Protein AF-A0A917JI07-F1 (afdb_monomer)

pLDDT: mean 71.55, std 19.16, range [25.09, 92.19]

Organism: NCBI:txid1274384

Nearest PDB structures (foldseek):
  2eb0-assembly1_A  TM=4.921E-01  e=8.582E-01  Methanocaldococcus jannaschii DSM 2661
  4gew-assembly1_A-2  TM=2.610E-01  e=5.946E+00  Caenorhabditis elegans
  4fva-assembly4_D  TM=2.517E-01  e=7.130E+00  Caenorhabditis elegans
  4fva-assembly1_A  TM=2.515E-01  e=8.046E+00  Caenorhabditis elegans
  4f1i-assembly1_A-2  TM=2.603E-01  e=9.081E+00  Caenorhabditis elegans

Radius of gyration: 19.12 Å; Cα contacts (8 Å, |Δi|>4): 329; chains: 1; bounding box: 44×45×49 Å

Sequence (204 aa):
MFYEMKEKTNIRNRENKYYLSTVVRLDETIDRYTEGVYEKIFIEQAL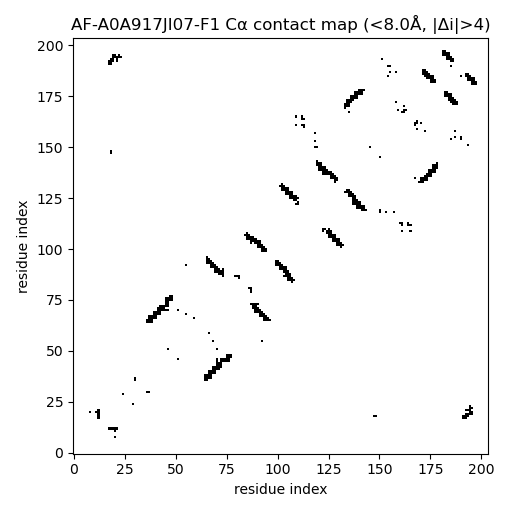SKEEFLETIKMEMKRNTKPKQITLTNVTNYPDAIVRNDGRFSEVTFSFLGKNHRLMLTHRYDLRPAVSLTDAPFIIISEGTLGLISNVLEYDVRLVTSAPPEDWVHYLPIFTQQIKEANDFKSAETVVHILSDTEEFIYSSNYPDALTTIVENHFVK

Solvent-accessible surface area (backbone atoms only — not comparable to full-atom values): 11867 Å² total; per-residue (Å²): 112,77,66,58,53,55,50,52,45,52,50,48,21,64,74,47,74,50,65,52,72,51,86,66,84,45,94,75,62,49,80,75,73,42,82,81,62,50,52,78,43,80,37,73,64,67,36,38,61,68,57,46,50,51,51,51,55,54,57,59,72,65,71,80,69,30,37,32,41,31,36,54,28,46,87,50,38,92,72,83,78,72,50,101,74,44,44,79,44,35,41,37,40,37,37,53,89,91,47,74,47,77,44,43,35,31,39,32,77,56,65,88,51,64,90,69,95,82,59,60,64,42,74,76,45,61,28,37,34,29,71,78,79,37,35,35,32,39,38,29,37,50,76,60,91,68,59,66,87,80,52,54,81,45,48,65,59,52,54,48,47,51,22,58,60,67,74,38,75,86,43,42,40,40,38,38,37,41,47,100,87,51,36,36,39,38,36,64,89,42,72,78,46,47,29,75,57,75,82,78,81,74,74,130

Foldseek 3Di:
DVVVVVVVQVVVCVVVVVADDDPPPPVPVCVPVPPPQADEAEDADADEPVRVVVVVVVVVVVPDGKHKYKYQNPVRYPDPPDPPFWDFGIWIWTDDPPDIDIWTKIWGQLQVQDDDPDAQWHFDDTWIAGPVQLEIEGEIEGNDPDDCVVHLLCVLVRVCSSCVSSVSNPGWYWYWYDYPPWIWIDINVCSSHIYTDDPPPPPD

Secondary structure (DSSP, 8-state):
-HHHHHHHHHHHHHHTTTSS------TTTHHHH-TTTSEEEEE-S---HHHHHHHHHHHHHT-SS-EEEEE--GGG-S-----TT-EEEEEEEEEETTEEEEEEEEEE--GGG---SS-SEEE-S-EEEETTTTEEEEEEEE---S-GGGTGGGHHHHHHHHHHHTT-TT-EEEEEEE-SS-EEEEETTSTT-EEEE-------

Structure (mmCIF, N/CA/C/O backbone):
data_AF-A0A917JI07-F1
#
_entry.id   AF-A0A917JI07-F1
#
loop_
_atom_site.group_PDB
_atom_site.id
_atom_site.type_symbol
_atom_site.label_atom_id
_atom_site.label_alt_id
_atom_site.label_comp_id
_atom_site.label_asym_id
_atom_site.label_entity_id
_atom_site.label_seq_id
_atom_site.pdbx_PDB_ins_code
_atom_site.Cartn_x
_atom_site.Cartn_y
_atom_site.Cartn_z
_atom_site.occupancy
_atom_site.B_iso_or_equiv
_atom_site.auth_seq_id
_atom_site.auth_comp_id
_atom_site.auth_asym_id
_atom_site.auth_atom_id
_atom_site.pdbx_PDB_model_num
ATOM 1 N N . MET A 1 1 ? -14.651 -30.632 -4.578 1.00 32.16 1 MET A N 1
ATOM 2 C CA . MET A 1 1 ? -14.985 -29.357 -5.245 1.00 32.16 1 MET A CA 1
ATOM 3 C C . MET A 1 1 ? -13.951 -28.246 -5.021 1.00 32.16 1 MET A C 1
ATOM 5 O O . MET A 1 1 ? -13.421 -27.768 -6.009 1.00 32.16 1 MET A O 1
ATOM 9 N N . PHE A 1 2 ? -13.573 -27.868 -3.787 1.00 25.70 2 PHE A N 1
ATOM 10 C CA . PHE A 1 2 ? -12.495 -26.870 -3.562 1.00 25.70 2 PHE A CA 1
ATOM 11 C C . PHE A 1 2 ? -11.096 -27.335 -4.025 1.00 25.70 2 PHE A C 1
ATOM 13 O O . PHE A 1 2 ? -10.312 -26.536 -4.529 1.00 25.70 2 PHE A O 1
ATOM 20 N N . TYR A 1 3 ? -10.795 -28.632 -3.901 1.00 25.09 3 TYR A N 1
ATOM 21 C CA . TYR A 1 3 ? -9.514 -29.202 -4.345 1.00 25.09 3 TYR A CA 1
ATOM 22 C C . TYR A 1 3 ? -9.358 -29.225 -5.877 1.00 25.09 3 TYR A C 1
ATOM 24 O O . TYR A 1 3 ? -8.281 -28.931 -6.384 1.00 25.09 3 TYR A O 1
ATOM 32 N N . GLU A 1 4 ? -10.444 -29.463 -6.620 1.00 27.27 4 GLU A N 1
ATOM 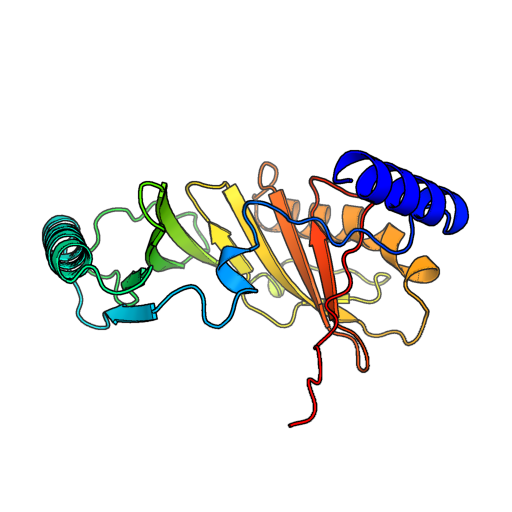33 C CA . GLU A 1 4 ? -10.421 -29.495 -8.093 1.00 27.27 4 GLU A CA 1
ATOM 34 C C . GLU A 1 4 ? -10.210 -28.110 -8.716 1.00 27.27 4 GLU A C 1
ATOM 36 O O . GLU A 1 4 ? -9.615 -28.004 -9.786 1.00 27.27 4 GLU A O 1
ATOM 41 N N . MET A 1 5 ? -10.661 -27.036 -8.055 1.00 32.06 5 MET A N 1
ATOM 42 C CA . MET A 1 5 ? -10.372 -25.670 -8.506 1.00 32.06 5 MET A CA 1
ATOM 43 C C . MET A 1 5 ? -8.891 -25.328 -8.335 1.00 32.06 5 MET A C 1
ATOM 45 O O . MET A 1 5 ? -8.293 -24.776 -9.250 1.00 32.06 5 MET A O 1
ATOM 49 N N . LYS A 1 6 ? -8.269 -25.716 -7.214 1.00 35.94 6 LYS A N 1
ATOM 50 C CA . LYS A 1 6 ? -6.838 -25.474 -6.969 1.00 35.94 6 LYS A CA 1
ATOM 51 C C . LYS A 1 6 ? -5.950 -26.225 -7.966 1.00 35.94 6 LYS A C 1
ATOM 53 O O . LYS A 1 6 ? -4.975 -25.671 -8.465 1.00 35.94 6 LYS A O 1
ATOM 58 N N . GLU A 1 7 ? -6.304 -27.466 -8.283 1.00 35.16 7 GLU A N 1
ATOM 59 C CA . GLU A 1 7 ? -5.552 -28.292 -9.228 1.00 35.16 7 GLU A CA 1
ATOM 60 C C . GLU A 1 7 ? -5.685 -27.778 -10.670 1.00 35.16 7 GLU A C 1
ATOM 62 O O . GLU A 1 7 ? -4.677 -27.634 -11.358 1.00 35.16 7 GLU A O 1
ATOM 67 N N . LYS A 1 8 ? -6.889 -27.371 -11.100 1.00 39.34 8 LYS A N 1
ATOM 68 C CA . LYS A 1 8 ? -7.099 -26.764 -12.428 1.00 39.34 8 LYS A CA 1
ATOM 69 C C . LYS A 1 8 ? -6.406 -25.410 -12.592 1.00 39.34 8 LYS A C 1
ATOM 71 O O . LYS A 1 8 ? -5.883 -25.138 -13.670 1.00 39.34 8 LYS A O 1
ATOM 76 N N . THR A 1 9 ? -6.357 -24.584 -11.545 1.00 42.84 9 THR A N 1
ATOM 77 C CA . THR A 1 9 ? -5.609 -23.315 -11.563 1.00 42.84 9 THR A CA 1
ATOM 78 C C . THR A 1 9 ? -4.102 -23.565 -11.623 1.00 42.84 9 THR A C 1
ATOM 80 O O . THR A 1 9 ? -3.412 -22.935 -12.414 1.00 42.84 9 THR A O 1
ATOM 83 N N . ASN A 1 10 ? -3.582 -24.547 -10.881 1.00 42.06 10 ASN A N 1
ATOM 84 C CA . ASN A 1 10 ? -2.164 -24.911 -10.946 1.00 42.06 10 ASN A CA 1
ATOM 85 C C . ASN A 1 10 ? -1.759 -25.514 -12.301 1.00 42.06 10 ASN A C 1
ATOM 87 O O . ASN A 1 10 ? -0.654 -25.253 -12.773 1.00 42.06 10 ASN A O 1
ATOM 91 N N . ILE A 1 11 ? -2.639 -26.295 -12.935 1.00 45.06 11 ILE A N 1
ATOM 92 C CA . ILE A 1 11 ? -2.42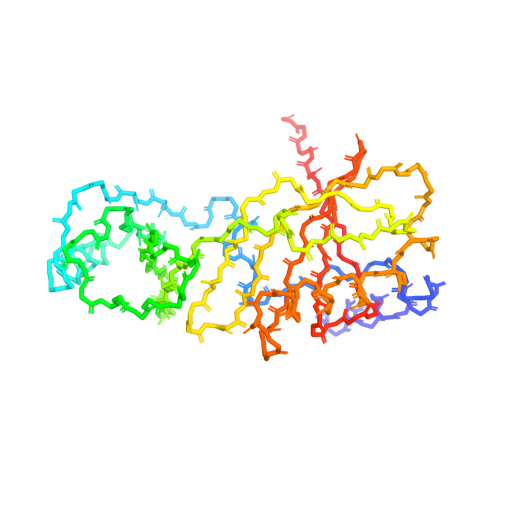4 -26.833 -14.285 1.00 45.06 11 ILE A CA 1
ATOM 93 C C . ILE A 1 11 ? -2.398 -25.691 -15.308 1.00 45.06 11 ILE A C 1
ATOM 95 O O . ILE A 1 11 ? -1.432 -25.592 -16.057 1.00 45.06 11 ILE A O 1
ATOM 99 N N . ARG A 1 12 ? -3.362 -24.759 -15.258 1.00 43.69 12 ARG A N 1
ATOM 100 C CA . ARG A 1 12 ? -3.355 -23.555 -16.110 1.00 43.69 12 ARG A CA 1
ATOM 101 C C . ARG A 1 12 ? -2.134 -22.657 -15.879 1.00 43.69 12 ARG A C 1
ATOM 103 O O . ARG A 1 12 ? -1.564 -22.159 -16.840 1.00 43.69 12 ARG A O 1
ATOM 110 N N . ASN A 1 13 ? -1.673 -22.510 -14.637 1.00 46.56 13 ASN A N 1
ATOM 111 C CA . ASN A 1 13 ? -0.451 -21.762 -14.314 1.00 46.56 13 ASN A CA 1
ATOM 112 C C . ASN A 1 13 ? 0.807 -22.419 -14.884 1.00 46.56 13 ASN A C 1
ATOM 114 O O . ASN A 1 13 ? 1.708 -21.732 -15.363 1.00 46.56 13 ASN A O 1
ATOM 118 N N . ARG A 1 14 ? 0.854 -23.754 -14.871 1.00 45.03 14 ARG A N 1
ATOM 119 C CA . ARG A 1 14 ? 1.946 -24.526 -15.468 1.00 45.03 14 ARG A CA 1
ATOM 120 C C . ARG A 1 14 ? 1.910 -24.464 -17.002 1.00 45.03 14 ARG A C 1
ATOM 122 O O . ARG A 1 14 ? 2.967 -24.440 -17.623 1.00 45.03 14 ARG A O 1
ATOM 129 N N . GLU A 1 15 ? 0.722 -24.386 -17.600 1.00 48.31 15 GLU A N 1
ATOM 130 C CA . GLU A 1 15 ? 0.517 -24.199 -19.046 1.00 48.31 15 GLU A CA 1
ATOM 131 C C . GLU A 1 15 ? 0.868 -22.769 -19.513 1.00 48.31 15 GLU A C 1
ATOM 133 O O . GLU A 1 15 ? 1.437 -22.610 -20.591 1.00 48.31 15 GLU A O 1
ATOM 138 N N . ASN A 1 16 ? 0.647 -21.748 -18.674 1.00 46.25 16 ASN A N 1
ATOM 139 C CA . ASN A 1 16 ? 0.970 -20.333 -18.939 1.00 46.25 16 ASN A CA 1
ATOM 140 C C . ASN A 1 16 ? 2.376 -19.897 -18.463 1.00 46.25 16 ASN A C 1
ATOM 142 O O . ASN A 1 16 ? 2.630 -18.705 -18.286 1.00 46.25 16 ASN A O 1
ATOM 146 N N . LYS A 1 17 ? 3.300 -20.841 -18.221 1.00 49.47 17 LYS A N 1
ATOM 147 C CA . LYS A 1 17 ? 4.682 -20.572 -17.761 1.00 49.47 17 LYS A CA 1
ATOM 148 C C . LYS A 1 17 ? 4.783 -19.667 -16.512 1.00 49.47 17 LYS A C 1
ATOM 150 O O . LYS A 1 17 ? 5.772 -18.964 -16.365 1.00 49.47 17 LYS A O 1
ATOM 155 N N . TYR A 1 18 ? 3.799 -19.704 -15.611 1.00 43.34 18 TYR A N 1
ATOM 156 C CA . TYR A 1 18 ? 3.706 -18.875 -14.394 1.00 43.34 18 TYR A CA 1
ATOM 157 C C . TYR A 1 18 ? 3.478 -17.365 -14.595 1.00 43.34 18 TYR A C 1
ATOM 159 O O . TYR A 1 18 ? 3.345 -16.659 -13.601 1.00 43.34 18 TYR A O 1
ATOM 167 N N . TYR A 1 19 ? 3.345 -16.863 -15.829 1.00 41.44 19 TYR A N 1
ATOM 168 C CA . TYR A 1 19 ? 3.242 -15.415 -16.069 1.00 41.44 19 TYR A CA 1
ATOM 169 C C . TYR A 1 19 ? 1.866 -14.820 -15.756 1.00 41.44 19 TYR A C 1
ATOM 171 O O . TYR A 1 19 ? 1.766 -13.638 -15.446 1.00 41.44 19 TYR A O 1
ATOM 179 N N . LEU A 1 20 ? 0.799 -15.617 -15.798 1.00 43.41 20 LEU A N 1
ATOM 180 C CA . LEU A 1 20 ? -0.568 -15.120 -15.671 1.00 43.41 20 LEU A CA 1
ATOM 181 C C . LEU A 1 20 ? -1.456 -16.147 -14.964 1.00 43.41 20 LEU A C 1
ATOM 183 O O . LEU A 1 20 ? -1.518 -17.313 -15.353 1.00 43.41 20 LEU A O 1
ATOM 187 N N . SER A 1 21 ? -2.224 -15.652 -13.993 1.00 37.03 21 SER A N 1
ATOM 188 C CA . SER A 1 21 ? -3.294 -16.331 -13.244 1.00 37.03 21 SER A CA 1
ATOM 189 C C . SER A 1 21 ? -2.953 -16.839 -11.842 1.00 37.03 21 SER A C 1
ATOM 191 O O . SER A 1 21 ? -3.263 -17.956 -11.426 1.00 37.03 21 SER A O 1
ATOM 193 N N . THR A 1 22 ? -2.481 -15.920 -11.010 1.00 35.56 22 THR A N 1
ATOM 194 C CA . THR A 1 22 ? -2.843 -16.003 -9.599 1.00 35.56 22 THR A CA 1
ATOM 195 C C . THR A 1 22 ? -3.802 -14.868 -9.282 1.00 35.56 22 THR A C 1
ATOM 197 O O . THR A 1 22 ? -3.394 -13.777 -8.915 1.00 35.56 22 THR A O 1
ATOM 200 N N . VAL A 1 23 ? -5.110 -15.147 -9.355 1.00 38.66 23 VAL A N 1
ATOM 201 C CA . VAL A 1 23 ? -6.020 -14.544 -8.373 1.00 38.66 23 VAL A CA 1
ATOM 202 C C . VAL A 1 23 ? -5.636 -15.199 -7.054 1.00 38.66 23 VAL A C 1
ATOM 204 O O . VAL A 1 23 ? -6.228 -16.192 -6.623 1.00 38.66 23 VAL A O 1
ATOM 207 N N . VAL A 1 24 ? -4.549 -14.718 -6.454 1.00 33.16 24 VAL A N 1
ATOM 208 C CA . VAL A 1 24 ? -4.293 -15.016 -5.061 1.00 33.16 24 VAL A CA 1
ATOM 209 C C . VAL A 1 24 ? -5.434 -14.317 -4.336 1.00 33.16 24 VAL A C 1
ATOM 211 O O . VAL A 1 24 ? -5.545 -13.092 -4.362 1.00 33.16 24 VAL A O 1
ATOM 214 N N . ARG A 1 25 ? -6.305 -15.084 -3.678 1.00 35.38 25 ARG A N 1
ATOM 215 C CA . ARG A 1 25 ? -6.965 -14.552 -2.486 1.00 35.38 25 ARG A CA 1
ATOM 216 C C . ARG A 1 25 ? -5.848 -14.332 -1.472 1.00 35.38 25 ARG A C 1
ATOM 218 O O . ARG A 1 25 ? -5.536 -15.219 -0.688 1.00 35.38 25 ARG A O 1
ATOM 225 N N . LEU A 1 26 ? -5.154 -13.208 -1.613 1.00 32.28 26 LEU A N 1
ATOM 226 C CA . LEU A 1 26 ? -4.202 -12.711 -0.640 1.00 32.28 26 LEU A CA 1
ATOM 227 C C . LEU A 1 26 ? -5.058 -12.322 0.558 1.00 32.28 26 LEU A C 1
ATOM 229 O O . LEU A 1 26 ? -5.726 -11.291 0.535 1.00 32.28 26 LEU A O 1
ATOM 233 N N . ASP A 1 27 ? -5.051 -13.167 1.584 1.00 35.38 27 ASP A N 1
ATOM 234 C CA . ASP A 1 27 ? -5.775 -12.976 2.847 1.00 35.38 27 ASP A CA 1
ATOM 235 C C . ASP A 1 27 ? -5.380 -11.679 3.601 1.00 35.38 27 ASP A C 1
ATOM 237 O O . ASP A 1 27 ? -5.892 -11.421 4.685 1.00 35.38 27 ASP A O 1
ATOM 241 N N . GLU A 1 28 ? -4.537 -10.811 3.022 1.00 36.62 28 GLU A N 1
ATOM 242 C CA . GLU A 1 28 ? -4.122 -9.529 3.607 1.00 36.62 28 GLU A CA 1
ATOM 243 C C . GLU A 1 28 ? -4.273 -8.298 2.685 1.00 36.62 28 GLU A C 1
ATOM 245 O O . GLU A 1 28 ? -4.375 -7.183 3.208 1.00 36.62 28 GLU A O 1
ATOM 250 N N . THR A 1 29 ? -4.367 -8.458 1.351 1.00 39.59 29 THR A N 1
ATOM 251 C CA . THR A 1 29 ? -4.684 -7.355 0.407 1.00 39.59 29 THR A CA 1
ATOM 252 C C . THR A 1 29 ? -6.168 -7.272 0.043 1.00 39.59 29 THR A C 1
ATOM 254 O O . THR 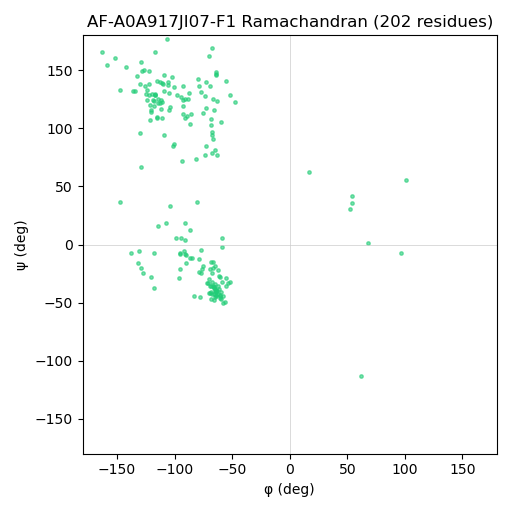A 1 29 ? -6.598 -6.269 -0.530 1.00 39.59 29 THR A O 1
ATOM 257 N N . ILE A 1 30 ? -6.993 -8.253 0.439 1.00 42.28 30 ILE A N 1
ATOM 258 C CA . ILE A 1 30 ? -8.459 -8.205 0.268 1.00 42.28 30 ILE A CA 1
ATOM 259 C C . ILE A 1 30 ? -9.076 -6.945 0.902 1.00 42.28 30 ILE A C 1
ATOM 261 O O . ILE A 1 30 ? -10.068 -6.439 0.375 1.00 42.28 30 ILE A O 1
ATOM 265 N N . ASP A 1 31 ? -8.468 -6.383 1.954 1.00 45.28 31 ASP A N 1
ATOM 266 C CA . ASP A 1 31 ? -9.010 -5.220 2.670 1.00 45.28 31 ASP A CA 1
ATOM 267 C C . ASP A 1 31 ? -9.172 -3.964 1.794 1.00 45.28 31 ASP A C 1
ATOM 269 O O . ASP A 1 31 ? -10.067 -3.161 2.057 1.00 45.28 31 ASP A O 1
ATOM 273 N N . ARG A 1 32 ? -8.361 -3.788 0.738 1.00 41.62 32 ARG A N 1
ATOM 274 C CA . ARG A 1 32 ? -8.481 -2.626 -0.167 1.00 41.62 32 ARG A CA 1
ATOM 275 C C . ARG A 1 32 ? -9.291 -2.899 -1.432 1.00 41.62 32 ARG A C 1
ATOM 277 O O . ARG A 1 32 ? -9.932 -1.978 -1.926 1.00 41.62 32 ARG A O 1
ATOM 284 N N . TYR A 1 33 ? -9.302 -4.141 -1.917 1.00 42.69 33 TYR A N 1
ATOM 285 C CA . TYR A 1 33 ? -9.934 -4.509 -3.195 1.00 42.69 33 TYR A CA 1
ATOM 286 C C . TYR A 1 33 ? -11.359 -5.032 -3.080 1.00 42.69 33 TYR A C 1
ATOM 288 O O . TYR A 1 33 ? -12.031 -5.231 -4.088 1.00 42.69 33 TYR A O 1
ATOM 296 N N . THR A 1 34 ? -11.853 -5.246 -1.863 1.00 49.16 34 THR A N 1
ATOM 297 C CA . THR A 1 34 ? -13.280 -5.480 -1.659 1.00 49.16 34 THR A CA 1
ATOM 298 C C . THR A 1 34 ? -13.992 -4.174 -1.339 1.00 49.16 34 THR A C 1
ATOM 300 O O . THR A 1 34 ? -14.440 -3.933 -0.215 1.00 49.16 34 THR A O 1
ATOM 303 N N . GLU A 1 35 ? -14.129 -3.316 -2.355 1.00 46.25 35 GLU A N 1
ATOM 304 C CA . GLU A 1 35 ? -15.158 -2.278 -2.313 1.00 46.25 35 GLU A CA 1
ATOM 305 C C . GLU A 1 35 ? -16.493 -2.914 -1.892 1.00 46.25 35 GLU A C 1
ATOM 307 O O . GLU A 1 35 ? -16.959 -3.891 -2.477 1.00 46.25 35 GLU A O 1
ATOM 312 N N . GLY A 1 36 ? -17.073 -2.400 -0.805 1.00 54.00 36 GLY A N 1
ATOM 313 C CA . GLY A 1 36 ? -18.343 -2.877 -0.258 1.00 54.00 36 GLY A CA 1
ATOM 314 C C . GLY A 1 36 ? -18.266 -3.880 0.901 1.00 54.00 36 GLY A C 1
ATOM 315 O O . GLY A 1 36 ? -19.313 -4.149 1.492 1.00 54.00 36 GLY A O 1
ATOM 316 N N . VAL A 1 37 ? -17.088 -4.399 1.286 1.00 66.75 37 VAL A N 1
ATOM 317 C CA . VAL A 1 37 ? -16.963 -5.239 2.503 1.00 66.75 37 VAL A CA 1
ATOM 318 C C . VAL A 1 37 ? -16.950 -4.390 3.769 1.00 66.75 37 VAL A C 1
ATOM 320 O O . VAL A 1 37 ? -17.666 -4.705 4.720 1.00 66.75 37 VAL A O 1
ATOM 323 N N . TYR A 1 38 ? -16.178 -3.303 3.766 1.00 71.31 38 TYR A N 1
ATOM 324 C CA . TYR A 1 38 ? -16.091 -2.385 4.895 1.00 71.31 38 TYR A CA 1
ATOM 325 C C . TYR A 1 38 ? -16.936 -1.136 4.675 1.00 71.31 38 TYR A C 1
ATOM 327 O O . TYR A 1 38 ? -16.875 -0.484 3.632 1.00 71.31 38 TYR A O 1
ATOM 335 N N . GLU A 1 39 ? -17.667 -0.750 5.711 1.00 84.56 39 GLU A N 1
ATOM 336 C CA . GLU A 1 39 ? -18.087 0.631 5.894 1.00 84.56 39 GLU A CA 1
ATOM 337 C C . GLU A 1 39 ? -16.860 1.460 6.306 1.00 84.56 39 GLU A C 1
ATOM 339 O O . GLU A 1 39 ? -16.243 1.200 7.343 1.00 84.56 39 GLU A O 1
ATOM 344 N N . LYS A 1 40 ? -16.480 2.432 5.470 1.00 86.94 40 LYS A N 1
ATOM 345 C CA . LYS A 1 40 ? -15.323 3.304 5.707 1.00 86.94 40 LYS A CA 1
ATOM 346 C C . LYS A 1 40 ? -15.747 4.525 6.522 1.00 86.94 40 LYS A C 1
ATOM 348 O O . LYS A 1 40 ? -16.648 5.255 6.116 1.00 86.94 40 LYS A O 1
ATOM 353 N N . ILE A 1 41 ? -15.078 4.754 7.646 1.00 89.50 41 ILE A N 1
ATOM 354 C CA . ILE A 1 41 ? -15.293 5.894 8.540 1.00 89.50 41 ILE A CA 1
ATOM 355 C C . ILE A 1 41 ? -13.982 6.665 8.646 1.00 89.50 41 ILE A C 1
ATOM 357 O O . ILE A 1 41 ? -12.981 6.124 9.111 1.00 89.50 41 ILE A O 1
ATOM 361 N N . PHE A 1 42 ? -13.997 7.935 8.251 1.00 92.06 42 PHE A N 1
ATOM 362 C CA . PHE A 1 42 ? -12.847 8.827 8.368 1.00 92.06 42 PHE A CA 1
ATOM 363 C C . PHE A 1 42 ? -13.060 9.804 9.523 1.00 92.06 42 PHE A C 1
ATOM 365 O O . PHE A 1 42 ? -14.112 10.433 9.631 1.00 92.06 42 PHE A O 1
ATOM 372 N N . ILE A 1 43 ? -12.061 9.917 10.394 1.00 91.12 43 ILE A N 1
ATOM 373 C CA . ILE A 1 43 ? -12.044 10.826 11.536 1.00 91.12 43 ILE A CA 1
ATOM 374 C C . ILE A 1 43 ? -10.997 11.902 11.263 1.00 91.12 43 ILE A C 1
ATOM 376 O O . ILE A 1 43 ? -9.794 11.645 11.300 1.00 91.12 43 ILE A O 1
ATOM 380 N N . GLU A 1 44 ? -11.475 13.115 10.999 1.00 90.81 44 GLU A N 1
ATOM 381 C CA . GLU A 1 44 ? -10.634 14.282 10.698 1.00 90.81 44 GLU A CA 1
ATOM 382 C C . GLU A 1 44 ? -10.248 15.081 11.955 1.00 90.81 44 GLU A C 1
ATOM 384 O O . GLU A 1 44 ? -9.321 15.895 11.936 1.00 90.81 44 GLU A O 1
ATOM 389 N N . GLN A 1 45 ? -10.951 14.855 13.069 1.00 92.19 45 GLN A N 1
ATOM 390 C CA . GLN A 1 45 ? -10.617 15.462 14.354 1.00 92.19 45 GLN A CA 1
ATOM 391 C C . GLN A 1 45 ? -9.306 14.876 14.891 1.00 92.19 45 GLN A C 1
ATOM 393 O O . GLN A 1 45 ? -9.120 13.663 14.872 1.00 92.19 45 GLN A O 1
ATOM 398 N N . ALA A 1 46 ? -8.422 15.729 15.419 1.00 89.50 46 ALA A N 1
ATOM 399 C CA . ALA A 1 46 ? -7.219 15.279 16.113 1.00 89.50 46 ALA A CA 1
ATOM 400 C C . ALA A 1 46 ? -7.597 14.595 17.433 1.00 89.50 46 ALA A C 1
ATOM 402 O O . ALA A 1 46 ? -7.998 15.271 18.382 1.00 89.50 46 ALA A O 1
ATOM 403 N N . LEU A 1 47 ? -7.460 13.271 17.484 1.00 87.75 47 LEU A N 1
ATOM 404 C CA . LEU A 1 47 ? -7.754 12.458 18.663 1.00 87.75 47 LEU A CA 1
ATOM 405 C C . LEU A 1 47 ? -6.471 11.919 19.298 1.00 87.75 47 LEU A C 1
ATOM 407 O O . LEU A 1 47 ? -5.513 11.577 18.597 1.00 87.75 47 LEU A O 1
ATOM 411 N N . SER A 1 48 ? -6.474 11.801 20.625 1.00 87.25 48 SER A N 1
ATOM 412 C CA . SER A 1 48 ? -5.504 10.979 21.346 1.00 87.25 48 SER A CA 1
ATOM 413 C C . SER A 1 48 ? -5.720 9.491 21.047 1.00 87.25 48 SER A C 1
ATOM 415 O O . SER A 1 48 ? -6.740 9.072 20.487 1.00 87.25 48 SER A O 1
ATOM 417 N N . LYS A 1 49 ? -4.765 8.655 21.464 1.00 81.06 49 LYS A N 1
ATOM 418 C CA . LYS A 1 49 ? -4.890 7.196 21.368 1.00 81.06 49 LYS A CA 1
ATOM 419 C C . LYS A 1 49 ? -6.119 6.676 22.112 1.00 81.06 49 LYS A C 1
ATOM 421 O O . LYS A 1 49 ? -6.855 5.845 21.587 1.00 81.06 49 LYS A O 1
ATOM 426 N N . GLU A 1 50 ? -6.354 7.173 23.320 1.00 85.81 50 GLU A N 1
ATOM 427 C CA . GLU A 1 50 ? -7.479 6.791 24.172 1.00 85.81 50 GLU A CA 1
ATOM 428 C C . GLU A 1 50 ? -8.813 7.200 23.539 1.00 85.81 50 GLU A C 1
ATOM 430 O O . GLU A 1 50 ? -9.731 6.384 23.460 1.00 85.81 50 GLU A O 1
ATOM 435 N N . GLU A 1 51 ? -8.903 8.427 23.023 1.00 89.31 51 GLU A N 1
ATOM 436 C CA . GLU A 1 51 ? -10.105 8.943 22.358 1.00 89.31 51 GLU A CA 1
ATOM 437 C C . GLU A 1 51 ? -10.431 8.165 21.074 1.00 89.31 51 GLU A C 1
ATOM 439 O O . GLU A 1 51 ? -11.592 7.833 20.800 1.00 89.31 51 GLU A O 1
ATOM 444 N N . PHE A 1 52 ? -9.403 7.808 20.300 1.00 86.69 52 PHE A N 1
ATOM 445 C CA . PHE A 1 52 ? -9.565 6.986 19.106 1.00 86.69 52 PHE A CA 1
ATOM 446 C C . PHE A 1 52 ? -10.039 5.566 19.452 1.00 86.69 52 PHE A C 1
ATOM 448 O O . PHE A 1 52 ? -10.973 5.055 18.830 1.00 86.69 52 PHE A O 1
ATOM 455 N N . LEU A 1 53 ? -9.473 4.945 20.494 1.00 85.62 53 LEU A N 1
ATOM 456 C CA . LEU A 1 53 ? -9.905 3.630 20.975 1.00 85.62 53 LEU A CA 1
ATOM 457 C C . LEU A 1 53 ? -11.352 3.635 21.482 1.00 85.62 53 LEU A C 1
ATOM 459 O O . LEU A 1 53 ? -12.092 2.686 21.218 1.00 85.62 53 LEU A O 1
ATOM 463 N N . GLU A 1 54 ? -11.783 4.682 22.185 1.00 86.44 54 GLU A N 1
ATOM 464 C CA . GLU A 1 54 ? -13.185 4.816 22.594 1.00 86.44 54 GLU A CA 1
ATOM 465 C C . GLU A 1 54 ? -14.115 4.959 21.385 1.00 86.44 54 GLU A C 1
ATOM 467 O O . GLU A 1 54 ? -15.164 4.312 21.336 1.00 86.44 54 GLU A O 1
ATOM 472 N N . THR A 1 55 ? -13.700 5.705 20.359 1.00 89.00 55 THR A N 1
ATOM 473 C CA . THR A 1 55 ? -14.454 5.806 19.102 1.00 89.00 55 THR A CA 1
ATOM 474 C C . THR A 1 55 ? -14.602 4.445 18.424 1.00 89.00 55 THR A C 1
ATOM 476 O O . THR A 1 55 ? -15.716 4.048 18.080 1.00 89.00 55 THR A O 1
ATOM 479 N N . ILE A 1 56 ? -13.517 3.671 18.325 1.00 85.88 56 ILE A N 1
ATOM 480 C CA . ILE A 1 56 ? -13.551 2.299 17.800 1.00 85.88 56 ILE A CA 1
ATOM 481 C C . ILE A 1 56 ? -14.537 1.436 18.594 1.00 85.88 56 ILE A C 1
ATOM 483 O O . ILE A 1 56 ? -15.404 0.789 18.007 1.00 85.88 56 ILE A O 1
ATOM 487 N N . LYS A 1 57 ? -14.459 1.444 19.931 1.00 85.56 57 LYS A N 1
ATOM 488 C CA . LYS A 1 57 ? -15.363 0.657 20.789 1.00 85.56 57 LYS A CA 1
ATOM 489 C C . LYS A 1 57 ? -16.826 1.042 20.585 1.00 85.56 57 LYS A C 1
ATOM 491 O O . LYS A 1 57 ? -17.690 0.164 20.576 1.00 85.56 57 LYS A O 1
ATOM 496 N N . MET A 1 58 ? -17.124 2.334 20.446 1.00 87.00 58 MET A N 1
ATOM 497 C CA . MET A 1 58 ? -18.480 2.807 20.159 1.00 87.00 58 MET A CA 1
ATOM 498 C C . MET A 1 58 ? -18.966 2.312 18.796 1.00 87.00 58 MET A C 1
ATOM 500 O O . MET A 1 58 ? -20.084 1.806 18.692 1.00 87.00 58 MET A O 1
ATOM 504 N N . GLU A 1 59 ? -18.124 2.389 17.768 1.00 86.19 59 GLU A N 1
ATOM 505 C CA . GLU A 1 59 ? -18.475 1.957 16.416 1.00 86.19 59 GLU A CA 1
ATOM 506 C C . GLU A 1 59 ? -18.642 0.440 16.290 1.00 86.19 59 GLU A C 1
ATOM 508 O O . GLU A 1 59 ? -19.555 -0.013 15.592 1.00 86.19 59 GLU A O 1
ATOM 513 N N . MET A 1 60 ? -17.841 -0.342 17.019 1.00 78.38 60 MET A N 1
ATOM 514 C CA . MET A 1 60 ? -17.985 -1.798 17.122 1.00 78.38 60 MET A CA 1
ATOM 515 C C . MET A 1 60 ? -19.323 -2.203 17.755 1.00 78.38 60 MET A C 1
ATOM 517 O O . MET A 1 60 ? -19.940 -3.176 17.328 1.00 78.38 60 MET A O 1
ATOM 521 N N . LYS A 1 61 ? -19.831 -1.436 18.732 1.00 81.94 61 LYS A N 1
ATOM 522 C CA . LYS A 1 61 ? -21.145 -1.696 19.352 1.00 81.94 61 LYS A CA 1
ATOM 523 C C . LYS A 1 61 ? -22.321 -1.473 18.394 1.00 81.94 61 LYS A C 1
ATOM 525 O O . LYS A 1 61 ? -23.371 -2.074 18.592 1.00 81.94 61 LYS A O 1
ATOM 530 N N . ARG A 1 62 ? -22.158 -0.644 17.355 1.00 77.56 62 ARG A N 1
ATOM 531 C CA . ARG A 1 62 ? -23.202 -0.330 16.351 1.00 77.56 62 ARG A CA 1
ATOM 532 C C . ARG A 1 62 ? -23.416 -1.451 15.308 1.00 77.56 62 ARG A C 1
ATOM 534 O O . ARG A 1 62 ? -24.306 -1.337 14.473 1.00 77.56 62 ARG A O 1
ATOM 541 N N . ASN A 1 63 ? -22.595 -2.505 15.371 1.00 61.94 63 ASN A N 1
ATOM 542 C CA . ASN A 1 63 ? -22.696 -3.869 14.821 1.00 61.94 63 ASN A CA 1
ATOM 543 C C . ASN A 1 63 ? -23.716 -4.152 13.691 1.00 61.94 63 ASN A C 1
ATOM 545 O O . ASN A 1 63 ? -24.620 -4.975 13.835 1.00 61.94 63 ASN A O 1
ATOM 549 N N . THR A 1 64 ? -23.551 -3.499 12.541 1.00 67.62 64 THR A N 1
ATOM 550 C CA . THR A 1 64 ? -24.396 -3.713 11.349 1.00 67.62 64 THR A CA 1
ATOM 551 C C . THR A 1 64 ? -23.601 -4.166 10.124 1.00 67.62 64 THR A C 1
ATOM 553 O O . THR A 1 64 ? -24.144 -4.908 9.306 1.00 67.62 64 THR A O 1
ATOM 556 N N . LYS A 1 65 ? -22.316 -3.794 10.016 1.00 75.19 65 LYS A N 1
ATOM 557 C CA . LYS A 1 65 ? -21.377 -4.193 8.952 1.00 75.19 65 LYS A CA 1
ATOM 558 C C . LYS A 1 65 ? -19.926 -4.203 9.463 1.00 75.19 65 LYS A C 1
ATOM 560 O O . LYS A 1 65 ? -19.658 -3.566 10.486 1.00 75.19 65 LYS A O 1
ATOM 565 N N . PRO A 1 66 ? -18.997 -4.903 8.782 1.00 80.38 66 PRO A N 1
ATOM 566 C CA . PRO A 1 66 ? -17.561 -4.717 8.987 1.00 80.38 66 PRO A CA 1
ATOM 567 C C . PRO A 1 66 ? -17.194 -3.247 8.786 1.00 80.38 66 PRO A C 1
ATOM 569 O O . PRO A 1 66 ? -17.741 -2.607 7.885 1.00 80.38 66 PRO A O 1
ATOM 572 N N . LYS A 1 67 ? -16.285 -2.705 9.601 1.00 82.75 67 LYS A N 1
ATOM 573 C CA . LYS A 1 67 ? -15.878 -1.299 9.476 1.00 82.75 67 LYS A CA 1
ATOM 574 C C . LYS A 1 67 ? -14.377 -1.138 9.390 1.00 82.75 67 LYS A C 1
ATOM 576 O O . LYS A 1 67 ? -13.623 -1.895 9.997 1.00 82.75 67 LYS A O 1
ATOM 581 N N . GLN A 1 68 ? -13.989 -0.099 8.671 1.00 85.50 68 GLN A N 1
ATOM 582 C CA . GLN A 1 68 ? -12.638 0.420 8.611 1.00 85.50 68 GLN A CA 1
ATOM 583 C C . GLN A 1 68 ? -12.686 1.866 9.095 1.00 85.50 68 GLN A C 1
ATOM 585 O O . GLN A 1 68 ? -13.328 2.711 8.476 1.00 85.50 68 GLN A O 1
ATOM 590 N N . ILE A 1 69 ? -12.053 2.132 10.230 1.00 87.69 69 ILE A N 1
ATOM 591 C CA . ILE A 1 69 ? -12.065 3.425 10.908 1.00 87.69 69 ILE A CA 1
ATOM 592 C C . ILE A 1 69 ? -10.664 4.013 10.805 1.00 87.69 69 ILE A C 1
ATOM 594 O O . ILE A 1 69 ? -9.717 3.443 11.346 1.00 87.69 69 ILE A O 1
ATOM 598 N N . THR A 1 70 ? -10.533 5.149 10.133 1.00 90.31 70 THR A N 1
ATOM 599 C CA . THR A 1 70 ? -9.249 5.793 9.855 1.00 90.31 70 THR A CA 1
ATOM 600 C C . THR A 1 70 ? -9.191 7.169 10.506 1.00 90.31 70 THR A C 1
ATOM 602 O O . THR A 1 70 ? -9.983 8.050 10.180 1.00 90.31 70 THR A O 1
ATOM 605 N N . LEU A 1 71 ? -8.233 7.367 11.411 1.00 88.00 71 LEU A N 1
ATOM 606 C CA . LEU A 1 71 ? -7.836 8.673 11.929 1.00 88.00 71 LEU A CA 1
ATOM 607 C C . LEU A 1 71 ? -6.805 9.280 10.977 1.00 88.00 71 LEU A C 1
ATOM 609 O O . LEU A 1 71 ? -5.692 8.766 10.876 1.00 88.00 71 LEU A O 1
ATOM 613 N N . THR A 1 72 ? -7.168 10.362 10.293 1.00 88.56 72 THR A N 1
ATOM 614 C CA . THR A 1 72 ? -6.291 11.056 9.329 1.00 88.56 72 THR A CA 1
ATOM 615 C C . THR A 1 72 ? -5.554 12.239 9.952 1.00 88.56 72 THR A C 1
ATOM 617 O O . THR A 1 72 ? -4.511 12.655 9.458 1.00 88.56 72 THR A O 1
ATOM 620 N N . ASN A 1 73 ? -6.062 12.778 11.063 1.00 87.50 73 ASN A N 1
ATOM 621 C CA . ASN A 1 73 ? -5.392 13.825 11.824 1.00 87.50 73 ASN A CA 1
ATOM 622 C C . ASN A 1 73 ? -4.687 13.231 13.046 1.00 87.50 73 ASN A C 1
ATOM 624 O O . ASN A 1 73 ? -5.224 13.183 14.152 1.00 87.50 73 ASN A O 1
ATOM 628 N N . VAL A 1 74 ? -3.457 12.774 12.832 1.00 84.75 74 VAL A N 1
ATOM 629 C CA . VAL A 1 74 ? -2.652 12.071 13.843 1.00 84.75 74 VAL A CA 1
ATOM 630 C C . VAL A 1 74 ? -1.841 13.002 14.752 1.00 84.75 74 VAL A C 1
ATOM 632 O O . VAL A 1 74 ? -0.990 12.536 15.502 1.00 84.75 74 VAL A O 1
ATOM 635 N N . THR A 1 75 ? -2.111 14.312 14.732 1.00 84.75 75 THR A N 1
ATOM 636 C CA . THR A 1 75 ? -1.346 15.327 15.487 1.00 84.75 75 THR A CA 1
ATOM 637 C C . THR A 1 75 ? -1.276 15.034 16.992 1.00 84.75 75 THR A C 1
ATOM 639 O O . THR A 1 75 ? -0.246 15.269 17.616 1.00 84.75 75 THR A O 1
ATOM 642 N N . ASN A 1 76 ? -2.352 14.483 17.565 1.00 84.75 76 ASN A N 1
ATOM 643 C CA . ASN A 1 76 ? -2.444 14.138 18.989 1.00 84.75 76 ASN A CA 1
ATOM 644 C C . ASN A 1 76 ? -2.187 12.647 19.273 1.00 84.75 76 ASN A C 1
ATOM 646 O O . ASN A 1 76 ? -2.347 12.211 20.414 1.00 84.75 76 ASN A O 1
ATOM 650 N N . TYR A 1 77 ? -1.811 11.854 18.265 1.00 76.81 77 TYR A N 1
ATOM 651 C CA . TYR A 1 77 ? -1.631 10.413 18.405 1.00 76.81 77 TYR A CA 1
ATOM 652 C C . TYR A 1 77 ? -0.158 10.083 18.734 1.00 76.81 77 TYR A C 1
ATOM 654 O O . TYR A 1 77 ? 0.723 10.273 17.892 1.00 76.81 77 TYR A O 1
ATOM 662 N N . PRO A 1 78 ? 0.148 9.592 19.949 1.00 65.06 78 PRO A N 1
ATOM 663 C CA . PRO A 1 78 ? 1.513 9.419 20.437 1.00 65.06 78 PRO A CA 1
ATOM 664 C C . PRO A 1 78 ? 2.144 8.125 19.900 1.00 65.06 78 PRO A C 1
ATOM 666 O O . PRO A 1 78 ? 2.273 7.158 20.636 1.00 65.06 78 PRO A O 1
ATOM 669 N N . ASP A 1 79 ? 2.519 8.079 18.622 1.00 61.69 79 ASP A N 1
ATOM 670 C CA . ASP A 1 79 ? 3.290 6.961 18.036 1.00 61.69 79 ASP A CA 1
ATOM 671 C C . ASP A 1 79 ? 4.244 7.456 16.918 1.00 61.69 79 ASP A C 1
ATOM 673 O O . ASP A 1 79 ? 4.481 6.788 15.913 1.00 61.69 79 ASP A O 1
ATOM 677 N N . ALA A 1 80 ? 4.828 8.648 17.094 1.00 53.47 80 ALA A N 1
ATOM 678 C CA . ALA A 1 80 ? 5.778 9.234 16.147 1.00 53.47 80 ALA A CA 1
ATOM 679 C C . ALA A 1 80 ? 7.151 8.536 16.211 1.00 53.47 80 ALA A C 1
ATOM 681 O O . ALA A 1 80 ? 8.117 9.073 16.756 1.00 53.47 80 ALA A O 1
ATOM 682 N N . ILE A 1 81 ? 7.272 7.344 15.622 1.00 54.19 81 ILE A N 1
ATOM 683 C CA . ILE A 1 81 ? 8.584 6.839 15.202 1.00 54.19 81 ILE A CA 1
ATOM 684 C C . ILE A 1 81 ? 8.978 7.651 13.970 1.00 54.19 81 ILE A C 1
ATOM 686 O O . ILE A 1 81 ? 8.721 7.266 12.833 1.00 54.19 81 ILE A O 1
ATOM 690 N N . VAL A 1 82 ? 9.570 8.820 14.201 1.00 50.25 82 VAL A N 1
ATOM 691 C CA . VAL A 1 82 ? 10.139 9.645 13.137 1.00 50.25 82 VAL A CA 1
ATOM 692 C C . VAL A 1 82 ? 11.340 8.894 12.563 1.00 50.25 82 VAL A C 1
ATOM 694 O O . VAL A 1 82 ? 12.437 8.932 13.117 1.00 50.25 82 VAL A O 1
ATOM 697 N N . ARG A 1 83 ? 11.136 8.169 11.461 1.00 53.94 83 ARG A N 1
ATOM 698 C CA . ARG A 1 83 ? 12.219 7.913 10.506 1.00 53.94 83 ARG A CA 1
ATOM 699 C C . ARG A 1 83 ? 12.375 9.179 9.666 1.00 53.94 83 ARG A C 1
ATOM 701 O O . ARG A 1 83 ? 11.370 9.799 9.332 1.00 53.94 83 ARG A O 1
ATOM 708 N N . ASN A 1 84 ? 13.624 9.584 9.435 1.00 53.72 84 ASN A N 1
ATOM 709 C CA . ASN A 1 84 ? 14.067 10.960 9.147 1.00 53.72 84 ASN A CA 1
ATOM 710 C C . ASN A 1 84 ? 13.455 11.665 7.914 1.00 53.72 84 ASN A C 1
ATOM 712 O O . ASN A 1 84 ? 13.747 12.834 7.683 1.00 53.72 84 ASN A O 1
ATOM 716 N N . ASP A 1 85 ? 12.606 10.999 7.147 1.00 64.56 85 ASP A N 1
ATOM 717 C CA . ASP A 1 85 ? 12.047 11.437 5.869 1.00 64.56 85 ASP A CA 1
ATOM 718 C C . ASP A 1 85 ? 10.540 11.140 5.706 1.00 64.56 85 ASP A C 1
ATOM 720 O O . ASP A 1 85 ? 9.918 11.615 4.756 1.00 64.56 85 ASP A O 1
ATOM 724 N N . GLY A 1 86 ? 9.926 10.397 6.633 1.00 65.94 86 GLY A N 1
ATOM 725 C CA . GLY A 1 86 ? 8.519 9.997 6.558 1.00 65.94 86 GLY A CA 1
ATOM 726 C C . GLY A 1 86 ? 7.613 10.759 7.505 1.00 65.94 86 GLY A C 1
ATOM 727 O O . GLY A 1 86 ? 7.937 10.932 8.681 1.00 65.94 86 GLY A O 1
ATOM 728 N N . ARG A 1 87 ? 6.417 11.126 7.038 1.00 79.44 87 ARG A N 1
ATOM 729 C CA . ARG A 1 87 ? 5.366 11.679 7.905 1.00 79.44 87 ARG A CA 1
ATOM 730 C C . ARG A 1 87 ? 4.417 10.581 8.365 1.00 79.44 87 ARG A C 1
ATOM 732 O O . ARG A 1 87 ? 3.846 9.869 7.538 1.00 79.44 87 ARG A O 1
ATOM 739 N N . PHE A 1 88 ? 4.202 10.475 9.673 1.00 79.38 88 PHE A N 1
ATOM 740 C CA . PHE A 1 88 ? 3.079 9.699 10.187 1.00 79.38 88 PHE A CA 1
ATOM 741 C C . PHE A 1 88 ? 1.785 10.351 9.699 1.00 79.38 88 PHE A C 1
ATOM 743 O O . PHE A 1 88 ? 1.596 11.554 9.878 1.00 79.38 88 PHE A O 1
ATOM 750 N N . SER A 1 89 ? 0.948 9.585 9.007 1.00 82.88 89 SER A N 1
ATOM 751 C CA . SER A 1 89 ? -0.156 10.142 8.217 1.00 82.88 89 SER A CA 1
ATOM 752 C C . SER A 1 89 ? -1.522 9.687 8.696 1.00 82.88 89 SER A C 1
ATOM 754 O O . SER A 1 89 ? -2.458 10.478 8.693 1.00 82.88 89 SER A O 1
ATOM 756 N N . GLU A 1 90 ? -1.646 8.432 9.121 1.00 85.19 90 GLU A N 1
ATOM 757 C CA . GLU A 1 90 ? -2.933 7.874 9.510 1.00 85.19 90 GLU A CA 1
ATOM 758 C C . GLU A 1 90 ? -2.783 6.653 10.421 1.00 85.19 90 GLU A C 1
ATOM 760 O O . GLU A 1 90 ? -1.788 5.917 10.384 1.00 85.19 90 GLU A O 1
ATOM 765 N N . VAL A 1 91 ? -3.830 6.432 11.212 1.00 82.88 91 VAL A N 1
ATOM 766 C CA . VAL A 1 91 ? -4.068 5.202 11.966 1.00 82.88 91 VAL A CA 1
ATOM 767 C C . VAL A 1 91 ? -5.363 4.597 11.466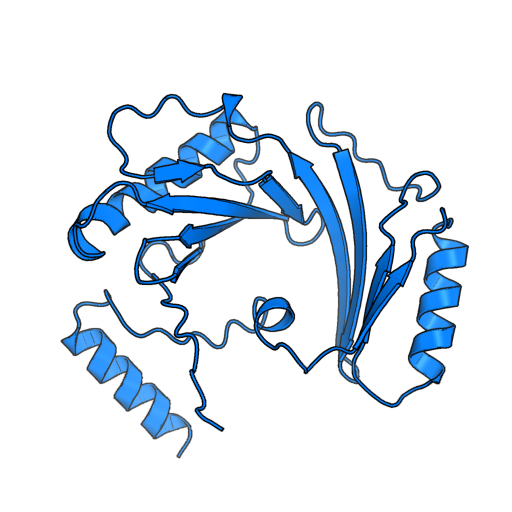 1.00 82.88 91 VAL A C 1
ATOM 769 O O . VAL A 1 91 ? -6.408 5.237 11.534 1.00 82.88 91 VAL A O 1
ATOM 772 N N . THR A 1 92 ? -5.313 3.355 11.005 1.00 83.56 92 THR A N 1
ATOM 773 C CA . THR A 1 92 ? -6.495 2.638 10.530 1.00 83.56 92 THR A CA 1
ATOM 774 C C . THR A 1 92 ? -6.757 1.424 11.406 1.00 83.56 92 THR A C 1
ATOM 776 O O . THR A 1 92 ? -5.871 0.601 11.627 1.00 83.56 92 THR A O 1
ATOM 779 N N . PHE A 1 93 ? -7.990 1.290 11.880 1.00 82.62 93 PHE A N 1
ATOM 780 C CA . PHE A 1 93 ? -8.485 0.088 12.531 1.00 82.62 93 PHE A CA 1
ATOM 781 C C . PHE A 1 93 ? -9.578 -0.552 11.680 1.00 82.62 93 PHE A C 1
ATOM 783 O O . PHE A 1 93 ? -10.610 0.066 11.423 1.00 82.62 93 PHE A O 1
ATOM 790 N N . SER A 1 94 ? -9.376 -1.803 11.289 1.00 79.69 94 SER A N 1
ATOM 791 C CA . SER A 1 94 ? -10.360 -2.590 10.547 1.00 79.69 94 SER A CA 1
ATOM 792 C C . SER A 1 94 ? -10.894 -3.711 11.426 1.00 79.69 94 SER A C 1
ATOM 794 O O . SER A 1 94 ? -10.130 -4.370 12.137 1.00 79.69 94 SER A O 1
ATOM 796 N N . PHE A 1 95 ? -12.201 -3.966 11.373 1.00 72.75 95 PHE A N 1
ATOM 797 C CA . PHE A 1 95 ? -12.787 -5.144 12.002 1.00 72.75 95 PHE A CA 1
ATOM 798 C C . PHE A 1 95 ? -13.807 -5.852 11.113 1.00 72.75 95 PHE A C 1
ATOM 800 O O . PHE A 1 95 ? -14.735 -5.244 10.578 1.00 72.75 95 PHE A O 1
ATOM 807 N N . LEU A 1 96 ? -13.648 -7.172 11.020 1.00 72.88 96 LEU A N 1
ATOM 808 C CA . LEU A 1 96 ? -14.492 -8.096 10.270 1.00 72.88 96 LEU A CA 1
ATOM 809 C C . LEU A 1 96 ? -14.877 -9.262 11.188 1.00 72.88 96 LEU A C 1
ATOM 811 O O . LEU A 1 96 ? -14.121 -10.214 11.391 1.00 72.88 96 LEU A O 1
ATOM 815 N N . GLY A 1 97 ? -16.061 -9.171 11.796 1.00 69.19 97 GLY A N 1
ATOM 816 C CA . GLY A 1 97 ? -16.502 -10.138 12.802 1.00 69.19 97 GLY A CA 1
ATOM 817 C C . GLY A 1 97 ? -15.577 -10.142 14.026 1.00 69.19 97 GLY A C 1
ATOM 818 O O . GLY A 1 97 ? -15.533 -9.164 14.766 1.00 69.19 97 GLY A O 1
ATOM 819 N N . LYS A 1 98 ? -14.858 -11.252 14.244 1.00 66.56 98 LYS A N 1
ATOM 820 C CA . LYS A 1 98 ? -13.877 -11.408 15.338 1.00 66.56 98 LYS A CA 1
ATOM 821 C C . LYS A 1 98 ? -12.455 -10.989 14.956 1.00 66.56 98 LYS A C 1
ATOM 823 O O . LYS A 1 98 ? -11.583 -10.960 15.819 1.00 66.56 98 LYS A O 1
ATOM 828 N N . ASN A 1 99 ? -12.213 -10.722 13.676 1.00 65.94 99 ASN A N 1
ATOM 829 C CA . ASN A 1 99 ? -10.897 -10.342 13.191 1.00 65.94 99 ASN A CA 1
ATOM 830 C C . ASN A 1 99 ? -10.744 -8.829 13.318 1.00 65.94 99 ASN A C 1
ATOM 832 O O . ASN A 1 99 ? -11.622 -8.074 12.895 1.00 65.94 99 ASN A O 1
ATOM 836 N N . HIS A 1 100 ? -9.630 -8.403 13.904 1.00 70.75 100 HIS A N 1
ATOM 837 C CA . HIS A 1 100 ? -9.298 -7.005 14.142 1.00 70.75 100 HIS A CA 1
ATOM 838 C C . HIS A 1 100 ? -7.889 -6.740 13.628 1.00 70.75 100 HIS A C 1
ATOM 840 O O . HIS A 1 100 ? -6.987 -7.546 13.858 1.00 70.75 100 HIS A O 1
ATOM 846 N N . ARG A 1 101 ? -7.695 -5.604 12.965 1.00 73.62 101 ARG A N 1
ATOM 847 C CA . ARG A 1 101 ? -6.405 -5.188 12.421 1.00 73.62 101 ARG A CA 1
ATOM 848 C C . ARG A 1 101 ? -6.167 -3.727 12.759 1.00 73.62 101 ARG A C 1
ATOM 850 O O . ARG A 1 101 ? -7.041 -2.896 12.542 1.00 73.62 101 ARG A O 1
ATOM 857 N N . LEU A 1 102 ? -4.978 -3.431 13.269 1.00 75.25 102 LEU A N 1
ATOM 858 C CA . LEU A 1 102 ? -4.477 -2.072 13.440 1.00 75.25 102 LEU A CA 1
ATOM 859 C C . LEU A 1 102 ? -3.363 -1.843 12.419 1.00 75.25 102 LEU A C 1
ATOM 861 O O . LEU A 1 102 ? -2.456 -2.664 12.296 1.00 75.25 102 LEU A O 1
ATOM 865 N N . MET A 1 103 ? -3.429 -0.726 11.710 1.00 78.75 103 MET A N 1
ATOM 866 C CA . MET A 1 103 ? -2.420 -0.274 10.765 1.00 78.75 103 MET A CA 1
ATOM 867 C C . MET A 1 103 ? -1.980 1.135 11.152 1.00 78.75 103 MET A C 1
ATOM 869 O O . MET A 1 103 ? -2.807 2.020 11.368 1.00 78.75 103 MET A O 1
ATOM 873 N N . LEU A 1 104 ? -0.667 1.318 11.253 1.00 76.50 104 LEU A N 1
ATOM 874 C CA . LEU A 1 104 ? -0.018 2.605 11.477 1.00 76.50 104 LEU A CA 1
ATOM 875 C C . LEU A 1 104 ? 0.744 2.944 10.203 1.00 76.50 104 LEU A C 1
ATOM 877 O O . LEU A 1 104 ? 1.559 2.129 9.767 1.00 76.50 104 LEU A O 1
ATOM 881 N N . THR A 1 105 ? 0.483 4.107 9.616 1.00 81.56 105 THR A N 1
ATOM 882 C CA . THR A 1 105 ? 0.905 4.387 8.244 1.00 81.56 105 THR A CA 1
ATOM 883 C C . THR A 1 105 ? 1.768 5.639 8.150 1.00 81.56 105 THR A C 1
ATOM 885 O O . THR A 1 105 ? 1.339 6.743 8.505 1.00 81.56 105 THR A O 1
ATOM 888 N N . HIS A 1 106 ? 2.968 5.486 7.592 1.00 82.19 106 HIS A N 1
ATOM 889 C CA . HIS A 1 106 ? 3.835 6.598 7.203 1.00 82.19 106 HIS A CA 1
ATOM 890 C C . HIS A 1 106 ? 3.793 6.834 5.695 1.00 82.19 106 HIS A C 1
ATOM 892 O O . HIS A 1 106 ? 3.744 5.875 4.929 1.00 82.19 106 HIS A O 1
ATOM 898 N N . ARG A 1 107 ? 3.862 8.100 5.274 1.00 83.31 107 ARG A N 1
ATOM 899 C CA . ARG A 1 107 ? 4.000 8.494 3.865 1.00 83.31 107 ARG A CA 1
ATOM 900 C C . ARG A 1 107 ? 5.381 9.083 3.591 1.00 83.31 107 ARG A C 1
ATOM 902 O O . ARG A 1 107 ? 5.870 9.881 4.393 1.00 83.31 107 ARG A O 1
ATOM 909 N N . TYR A 1 108 ? 5.960 8.710 2.456 1.00 83.31 108 TYR A N 1
ATOM 910 C CA . TYR A 1 108 ? 7.308 9.062 2.005 1.00 83.31 108 TYR A CA 1
ATOM 911 C C . TYR A 1 108 ? 7.276 9.539 0.553 1.00 83.31 108 TYR A C 1
ATOM 913 O O . TYR A 1 108 ? 6.523 9.005 -0.261 1.00 83.31 108 TYR A O 1
ATOM 921 N N . ASP A 1 109 ? 8.119 10.505 0.194 1.00 81.12 109 ASP A N 1
ATOM 922 C CA . ASP A 1 109 ? 8.348 10.829 -1.215 1.00 81.12 109 ASP A CA 1
ATOM 923 C C . ASP A 1 109 ? 9.454 9.926 -1.773 1.00 81.12 109 ASP A C 1
ATOM 925 O O . ASP A 1 109 ? 10.630 10.136 -1.492 1.00 81.12 109 ASP A O 1
ATOM 929 N N . LEU A 1 110 ? 9.078 8.910 -2.555 1.00 80.75 110 LEU A N 1
ATOM 930 C CA . LEU A 1 110 ? 10.020 7.927 -3.105 1.00 80.75 110 LEU A CA 1
ATOM 931 C C . LEU A 1 110 ? 10.689 8.387 -4.413 1.00 80.75 110 LEU A C 1
ATOM 933 O O . LEU A 1 110 ? 11.640 7.759 -4.877 1.00 80.75 110 LEU A O 1
ATOM 937 N N . ARG A 1 111 ? 10.203 9.471 -5.031 1.00 72.62 111 ARG A N 1
ATOM 938 C CA . ARG A 1 111 ? 10.664 9.954 -6.348 1.00 72.62 111 ARG A CA 1
ATOM 939 C C . ARG A 1 111 ? 12.123 10.438 -6.373 1.00 72.62 111 ARG A C 1
ATOM 941 O O . ARG A 1 111 ? 12.794 10.163 -7.365 1.00 72.62 111 ARG A O 1
ATOM 948 N N . PRO A 1 112 ? 12.658 11.117 -5.336 1.00 60.34 112 PRO A N 1
ATOM 949 C CA . PRO A 1 112 ? 14.047 11.587 -5.329 1.00 60.34 112 PRO A CA 1
ATOM 950 C C . PRO A 1 112 ? 15.087 10.458 -5.298 1.00 60.34 112 PRO A C 1
ATOM 952 O O . PRO A 1 112 ? 16.265 10.703 -5.542 1.00 60.34 112 PRO A O 1
ATOM 955 N N . ALA A 1 113 ? 14.663 9.235 -4.969 1.00 58.00 113 ALA A N 1
ATOM 956 C CA . ALA A 1 113 ? 15.539 8.127 -4.618 1.00 58.00 113 ALA A CA 1
ATOM 957 C C . ALA A 1 113 ? 15.964 7.250 -5.813 1.00 58.00 113 ALA A C 1
ATOM 959 O O . ALA A 1 113 ? 16.812 6.373 -5.657 1.00 58.00 113 ALA A O 1
ATOM 960 N N . VAL A 1 114 ? 15.391 7.461 -7.005 1.00 56.94 114 VAL A N 1
ATOM 961 C CA . VAL A 1 114 ? 15.558 6.541 -8.139 1.00 56.94 114 VAL A CA 1
ATOM 962 C C . VAL A 1 114 ? 16.164 7.243 -9.350 1.00 56.94 114 VAL A C 1
ATOM 964 O O . VAL A 1 114 ? 15.500 7.987 -10.064 1.00 56.94 114 VAL A O 1
ATOM 967 N N . SER A 1 115 ? 17.431 6.938 -9.623 1.00 51.94 115 SER A N 1
ATOM 968 C CA . SER A 1 115 ? 18.061 7.146 -10.929 1.00 51.94 115 SER A CA 1
ATOM 969 C C . SER A 1 115 ? 18.110 5.797 -11.641 1.00 51.94 115 SER A C 1
ATOM 971 O O . SER A 1 115 ? 19.110 5.090 -11.533 1.00 51.94 115 SER A O 1
ATOM 973 N N . LEU A 1 116 ? 17.036 5.405 -12.332 1.00 57.78 116 LEU A N 1
ATOM 974 C CA . LEU A 1 116 ? 17.046 4.197 -13.161 1.00 57.78 116 LEU A CA 1
ATOM 975 C C . LEU A 1 116 ? 16.865 4.558 -14.623 1.00 57.78 116 LEU A C 1
ATOM 977 O O . LEU A 1 116 ? 15.799 4.989 -15.045 1.00 57.78 116 LEU A O 1
ATOM 981 N N . THR A 1 117 ? 17.939 4.380 -15.383 1.00 55.56 117 THR A N 1
ATOM 982 C CA . THR A 1 117 ? 18.010 4.681 -16.812 1.00 55.56 117 THR A CA 1
ATOM 983 C C . THR A 1 117 ? 17.371 3.614 -17.702 1.00 55.56 117 THR A C 1
ATOM 985 O O . THR A 1 117 ? 17.123 3.911 -18.863 1.00 55.56 117 THR A O 1
ATOM 988 N N . ASP A 1 118 ? 17.048 2.420 -17.178 1.00 67.50 118 ASP A N 1
ATOM 989 C CA . ASP A 1 118 ? 16.715 1.260 -18.028 1.00 67.50 118 ASP A CA 1
ATOM 990 C C . ASP A 1 118 ? 15.425 0.496 -17.656 1.00 67.50 118 ASP A C 1
ATOM 992 O O . ASP A 1 118 ? 15.031 -0.415 -18.381 1.00 67.50 118 ASP A O 1
ATOM 996 N N . ALA A 1 119 ? 14.748 0.831 -16.551 1.00 78.06 119 ALA A N 1
ATOM 997 C CA . ALA A 1 119 ? 13.494 0.168 -16.168 1.00 78.06 119 ALA A CA 1
ATOM 998 C C . ALA A 1 119 ? 12.275 0.931 -16.728 1.00 78.06 119 ALA A C 1
ATOM 1000 O O . ALA A 1 119 ? 12.227 2.156 -16.596 1.00 78.06 119 ALA A O 1
ATOM 1001 N N . PRO A 1 120 ? 11.251 0.257 -17.290 1.00 87.81 120 PRO A N 1
ATOM 1002 C CA . PRO A 1 120 ? 10.097 0.919 -17.899 1.00 87.81 120 PRO A CA 1
ATOM 1003 C C . PRO A 1 120 ? 9.049 1.377 -16.864 1.00 87.81 120 PRO A C 1
ATOM 1005 O O . PRO A 1 120 ? 7.851 1.320 -17.139 1.00 87.81 120 PRO A O 1
ATOM 1008 N N . PHE A 1 121 ? 9.471 1.836 -15.681 1.00 89.38 121 PHE A N 1
ATOM 1009 C CA . PHE A 1 121 ? 8.582 2.235 -14.585 1.00 89.38 121 PHE A CA 1
ATOM 1010 C C . PHE A 1 121 ? 8.880 3.652 -14.098 1.00 89.38 121 PHE A C 1
ATOM 1012 O O . PHE A 1 121 ? 10.030 4.010 -13.850 1.00 89.38 121 PHE A O 1
ATOM 1019 N N . ILE A 1 122 ? 7.827 4.436 -13.876 1.00 88.81 122 ILE A N 1
ATOM 1020 C CA . ILE A 1 122 ? 7.902 5.754 -13.237 1.00 88.81 122 ILE A CA 1
ATOM 1021 C C . ILE A 1 122 ? 7.072 5.727 -11.960 1.00 88.81 122 ILE A C 1
ATOM 1023 O O . ILE A 1 122 ? 5.880 5.456 -12.027 1.00 88.81 122 ILE A O 1
ATOM 1027 N N . ILE A 1 123 ? 7.661 6.059 -10.810 1.00 89.56 123 ILE A N 1
ATOM 1028 C CA . ILE A 1 123 ? 6.901 6.224 -9.561 1.00 89.56 123 ILE A CA 1
ATOM 1029 C C . ILE A 1 123 ? 5.979 7.439 -9.689 1.00 89.56 123 ILE A C 1
ATOM 1031 O O . ILE A 1 123 ? 6.437 8.546 -9.984 1.00 89.56 123 ILE A O 1
ATOM 1035 N N . ILE A 1 124 ? 4.686 7.237 -9.447 1.00 88.12 124 ILE A N 1
ATOM 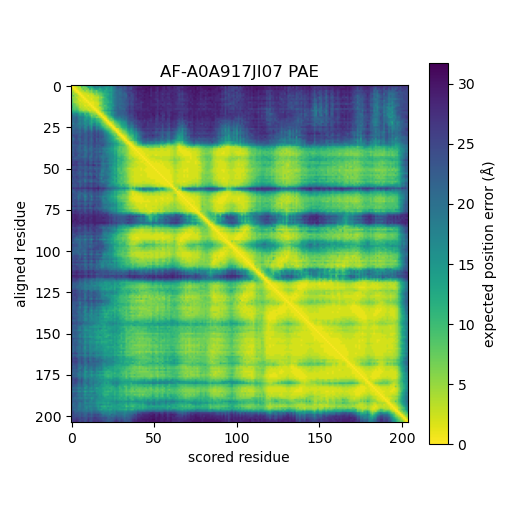1036 C CA . ILE A 1 124 ? 3.652 8.274 -9.587 1.00 88.12 124 ILE A CA 1
ATOM 1037 C C . ILE A 1 124 ? 2.929 8.603 -8.275 1.00 88.12 124 ILE A C 1
ATOM 1039 O O . ILE A 1 124 ? 2.181 9.580 -8.246 1.00 88.12 124 ILE A O 1
ATOM 1043 N N . SER A 1 125 ? 3.167 7.856 -7.193 1.00 83.69 125 SER A N 1
ATOM 1044 C CA . SER A 1 125 ? 2.580 8.118 -5.872 1.00 83.69 125 SER A CA 1
ATOM 1045 C C . SER A 1 125 ? 3.629 8.452 -4.805 1.00 83.69 125 SER A C 1
ATOM 1047 O O . SER A 1 125 ? 4.825 8.205 -4.967 1.00 83.69 125 SER A O 1
ATOM 1049 N N . GLU A 1 126 ? 3.161 8.982 -3.669 1.00 86.00 126 GLU A N 1
ATOM 1050 C CA . GLU A 1 126 ? 3.896 8.843 -2.406 1.00 86.00 126 GLU A CA 1
ATOM 1051 C C . GLU A 1 126 ? 3.964 7.351 -2.027 1.00 86.00 126 GLU A C 1
ATOM 1053 O O . GLU A 1 126 ? 3.035 6.584 -2.298 1.00 86.00 126 GLU A O 1
ATOM 1058 N N . GLY A 1 127 ? 5.061 6.941 -1.396 1.00 86.06 127 GLY A N 1
ATOM 1059 C CA . GLY A 1 127 ? 5.194 5.629 -0.779 1.00 86.06 127 GLY A CA 1
ATOM 1060 C C . GLY A 1 127 ? 4.509 5.577 0.571 1.00 86.06 127 GLY A C 1
ATOM 1061 O O . GLY A 1 127 ? 4.579 6.529 1.343 1.00 86.06 127 GLY A O 1
ATOM 1062 N N . THR A 1 128 ? 3.881 4.453 0.876 1.00 85.62 128 THR A N 1
ATOM 1063 C CA . THR A 1 128 ? 3.130 4.224 2.105 1.00 85.62 128 THR A CA 1
ATOM 1064 C C . THR A 1 128 ? 3.732 3.039 2.850 1.00 85.62 128 THR A C 1
ATOM 1066 O O . THR A 1 128 ? 3.702 1.925 2.346 1.00 85.62 128 THR A O 1
ATOM 1069 N N . LEU A 1 129 ? 4.288 3.250 4.043 1.00 83.06 129 LEU A N 1
ATOM 1070 C CA . LEU A 1 129 ? 4.845 2.181 4.877 1.00 83.06 129 LEU A CA 1
ATOM 1071 C C . LEU A 1 129 ? 3.892 1.863 6.029 1.00 83.06 129 LEU A C 1
ATOM 1073 O O . LEU A 1 129 ? 3.659 2.704 6.904 1.00 83.06 129 LEU A O 1
ATOM 1077 N N . GLY A 1 130 ? 3.391 0.631 6.067 1.00 80.56 130 GLY A N 1
ATOM 1078 C CA . GLY A 1 130 ? 2.722 0.092 7.246 1.00 80.56 130 GLY A CA 1
ATOM 1079 C C . GLY A 1 130 ? 3.755 -0.272 8.312 1.00 80.56 130 GLY A C 1
ATOM 1080 O O . GLY A 1 130 ? 4.527 -1.203 8.118 1.00 80.56 130 GLY A O 1
ATOM 1081 N N . LEU A 1 131 ? 3.779 0.421 9.453 1.00 70.50 131 LEU A N 1
ATOM 1082 C CA . LEU A 1 131 ? 4.814 0.218 10.481 1.00 70.50 131 LEU A CA 1
ATOM 1083 C C . LEU A 1 131 ? 4.732 -1.151 11.168 1.00 70.50 131 LEU A C 1
ATOM 1085 O O . LEU A 1 131 ? 5.749 -1.690 11.591 1.00 70.50 131 LEU A O 1
ATOM 1089 N N . ILE A 1 132 ? 3.520 -1.696 11.308 1.00 70.31 132 ILE A N 1
ATOM 1090 C CA . ILE A 1 132 ? 3.292 -2.994 11.961 1.00 70.31 132 ILE A CA 1
ATOM 1091 C C . ILE A 1 132 ? 3.527 -4.138 10.973 1.00 70.31 132 ILE A C 1
ATOM 1093 O O . ILE A 1 132 ? 4.172 -5.123 11.318 1.00 70.31 132 ILE A O 1
ATOM 1097 N N . SER A 1 133 ? 3.012 -4.010 9.748 1.00 69.75 133 SER A N 1
ATOM 1098 C CA . SER A 1 133 ? 3.187 -5.022 8.700 1.00 69.75 133 SER A CA 1
ATOM 1099 C C . SER A 1 133 ? 4.583 -4.990 8.076 1.00 69.75 133 SER A C 1
ATOM 1101 O O . SER A 1 133 ? 5.010 -5.984 7.502 1.00 69.75 133 SER A O 1
ATOM 1103 N N . ASN A 1 134 ? 5.299 -3.868 8.196 1.00 78.25 134 ASN A N 1
ATOM 1104 C CA . ASN A 1 134 ? 6.562 -3.596 7.515 1.00 78.25 134 ASN A CA 1
ATOM 1105 C C . ASN A 1 134 ? 6.455 -3.771 5.986 1.00 78.25 134 ASN A C 1
ATOM 1107 O O . ASN A 1 134 ? 7.341 -4.339 5.348 1.00 78.25 134 ASN A O 1
ATOM 1111 N N . VAL A 1 135 ? 5.346 -3.289 5.417 1.00 83.38 135 VAL A N 1
ATOM 1112 C CA . VAL A 1 135 ? 5.048 -3.337 3.977 1.00 83.38 135 VAL A CA 1
ATOM 1113 C C . VAL A 1 135 ? 5.097 -1.921 3.416 1.00 83.38 135 VAL A C 1
ATOM 1115 O O . VAL A 1 135 ? 4.378 -1.046 3.901 1.00 83.38 135 VAL A O 1
ATOM 1118 N N . LEU A 1 136 ? 5.953 -1.707 2.418 1.00 87.75 136 LEU A N 1
ATOM 1119 C CA . LEU A 1 136 ? 6.053 -0.490 1.622 1.00 87.75 136 LEU A CA 1
ATOM 1120 C C . LEU A 1 136 ? 5.185 -0.628 0.370 1.00 87.75 136 LEU A C 1
ATOM 1122 O O . LEU A 1 136 ? 5.381 -1.540 -0.426 1.00 87.75 136 LEU A O 1
ATOM 1126 N N . GLU A 1 137 ? 4.270 0.304 0.169 1.00 89.50 137 GLU A N 1
ATOM 1127 C CA . GLU A 1 137 ? 3.327 0.303 -0.944 1.00 89.50 137 GLU A CA 1
ATOM 1128 C C . GLU A 1 137 ? 3.468 1.578 -1.771 1.00 89.50 137 GLU A C 1
ATOM 1130 O O . GLU A 1 137 ? 3.612 2.662 -1.205 1.00 89.50 137 GLU A O 1
ATOM 1135 N N . TYR A 1 138 ? 3.431 1.470 -3.095 1.00 90.25 138 TYR A N 1
ATOM 1136 C CA . TYR A 1 138 ? 3.417 2.629 -3.990 1.00 90.25 138 TYR A CA 1
ATOM 1137 C C . TYR A 1 138 ? 2.962 2.255 -5.399 1.00 90.25 138 TYR A C 1
ATOM 1139 O O . TYR A 1 138 ? 2.969 1.084 -5.790 1.00 90.25 138 TYR A O 1
ATOM 1147 N N . ASP A 1 139 ? 2.646 3.288 -6.171 1.00 90.00 139 ASP A N 1
ATOM 1148 C CA . ASP A 1 139 ? 2.166 3.176 -7.534 1.00 90.00 139 ASP A CA 1
ATOM 1149 C C . ASP A 1 139 ? 3.261 3.584 -8.518 1.00 90.00 139 ASP A C 1
ATOM 1151 O O . ASP A 1 139 ? 3.955 4.601 -8.361 1.00 90.00 139 ASP A O 1
ATOM 1155 N N . VAL A 1 140 ? 3.371 2.806 -9.586 1.00 91.44 140 VAL A N 1
ATOM 1156 C CA . VAL A 1 140 ? 4.202 3.101 -10.744 1.00 91.44 140 VAL A CA 1
ATOM 1157 C C . VAL A 1 140 ? 3.361 3.129 -12.007 1.00 91.44 140 VAL A C 1
ATOM 1159 O O . VAL A 1 140 ? 2.381 2.404 -12.147 1.00 91.44 140 VAL A O 1
ATOM 1162 N N . ARG A 1 141 ? 3.778 3.949 -12.964 1.00 90.81 141 ARG A N 1
ATOM 1163 C CA . ARG A 1 141 ? 3.292 3.930 -14.336 1.00 90.81 141 ARG A CA 1
ATOM 1164 C C . ARG A 1 141 ? 4.257 3.146 -15.211 1.00 90.81 141 ARG A C 1
ATOM 1166 O O . ARG A 1 141 ? 5.453 3.442 -15.212 1.00 90.81 141 ARG A O 1
ATOM 1173 N N . LEU A 1 142 ? 3.729 2.194 -15.971 1.00 90.25 142 LEU A N 1
ATOM 1174 C CA . LEU A 1 142 ? 4.454 1.512 -17.035 1.00 90.25 142 LEU A CA 1
ATOM 1175 C C . LEU A 1 142 ? 4.603 2.466 -18.231 1.00 90.25 142 LEU A C 1
ATOM 1177 O O . LEU A 1 142 ? 3.618 3.037 -18.690 1.00 90.25 142 LEU A O 1
ATOM 1181 N N . VAL A 1 143 ? 5.825 2.656 -18.734 1.00 88.75 143 VAL A N 1
ATOM 1182 C CA . VAL A 1 143 ? 6.117 3.549 -19.881 1.00 88.75 143 VAL A CA 1
ATOM 1183 C C . VAL A 1 143 ? 6.455 2.805 -21.172 1.00 88.75 143 VAL A C 1
ATOM 1185 O O . VAL A 1 143 ? 7.038 3.365 -22.097 1.00 88.75 143 VAL A O 1
ATOM 1188 N N . THR A 1 144 ? 6.092 1.529 -21.238 1.00 85.25 144 THR A N 1
ATOM 1189 C CA . THR A 1 144 ? 6.223 0.686 -22.424 1.00 85.25 144 THR A CA 1
ATOM 1190 C C . THR A 1 144 ? 4.879 0.048 -22.749 1.00 85.25 144 THR A C 1
ATOM 1192 O O . THR A 1 144 ? 4.083 -0.216 -21.852 1.00 85.25 144 THR A O 1
ATOM 1195 N N . SER A 1 145 ? 4.643 -0.222 -24.031 1.00 85.50 145 SER A N 1
ATOM 1196 C CA . SER A 1 145 ? 3.520 -1.040 -24.501 1.00 85.50 145 SER A CA 1
ATOM 1197 C C . SER A 1 145 ? 3.877 -2.527 -24.617 1.00 85.50 145 SER A C 1
ATOM 1199 O O . SER A 1 1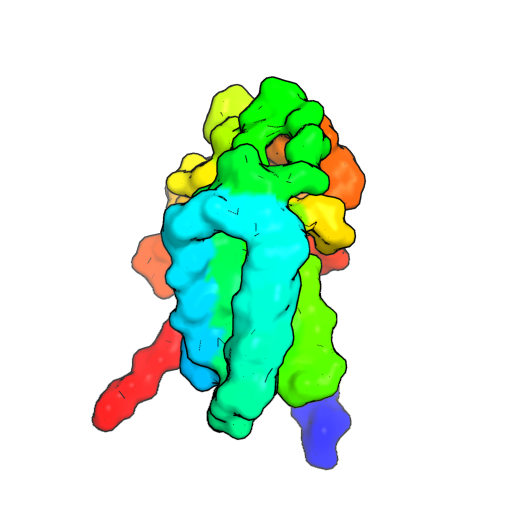45 ? 3.068 -3.316 -25.105 1.00 85.50 145 SER A O 1
ATOM 1201 N N . ALA A 1 146 ? 5.095 -2.909 -24.218 1.00 84.88 146 ALA A N 1
ATOM 1202 C CA . ALA A 1 146 ? 5.534 -4.297 -24.210 1.00 84.88 146 ALA A CA 1
ATOM 1203 C C . ALA A 1 146 ? 4.701 -5.134 -23.219 1.00 84.88 146 ALA A C 1
ATOM 1205 O O . ALA A 1 146 ? 4.296 -4.623 -22.166 1.00 84.88 146 ALA A O 1
ATOM 1206 N N . PRO A 1 147 ? 4.443 -6.412 -23.537 1.00 83.56 147 PRO A N 1
ATOM 1207 C CA . PRO A 1 147 ? 3.651 -7.276 -22.677 1.00 83.56 147 PRO A CA 1
ATOM 1208 C C . PRO A 1 147 ? 4.417 -7.623 -21.380 1.00 83.56 147 PRO A C 1
ATOM 1210 O O . PRO A 1 147 ? 5.637 -7.436 -21.318 1.00 83.56 147 PRO A O 1
ATOM 1213 N N . PRO A 1 148 ? 3.728 -8.099 -20.322 1.00 84.19 148 PRO A N 1
ATOM 1214 C CA . PRO A 1 148 ? 4.323 -8.324 -19.001 1.00 84.19 148 PRO A CA 1
ATOM 1215 C C . PRO A 1 148 ? 5.601 -9.160 -18.973 1.00 84.19 148 PRO A C 1
ATOM 1217 O O . PRO A 1 148 ? 6.483 -8.910 -18.149 1.00 84.19 148 PRO A O 1
ATOM 1220 N N . GLU A 1 149 ? 5.739 -10.124 -19.882 1.00 81.81 149 GLU A N 1
ATOM 1221 C CA . GLU A 1 149 ? 6.903 -11.008 -19.958 1.00 81.81 149 GLU A CA 1
ATOM 1222 C C . GLU A 1 149 ? 8.207 -10.247 -20.228 1.00 81.81 149 GLU A C 1
ATOM 1224 O O . GLU A 1 149 ? 9.271 -10.696 -19.802 1.00 81.81 149 GLU A O 1
ATOM 1229 N N . ASP A 1 150 ? 8.117 -9.088 -20.884 1.00 84.38 150 ASP A N 1
ATOM 1230 C CA . ASP A 1 150 ? 9.264 -8.281 -21.298 1.00 84.38 150 ASP A CA 1
ATOM 1231 C C . ASP A 1 150 ? 9.740 -7.309 -20.213 1.00 84.38 150 ASP A C 1
ATOM 1233 O O . ASP A 1 150 ? 10.811 -6.713 -20.354 1.00 84.38 150 ASP A O 1
ATOM 1237 N N . TRP A 1 151 ? 8.966 -7.105 -19.141 1.00 86.75 151 TRP A N 1
ATOM 1238 C CA . TRP A 1 151 ? 9.326 -6.142 -18.099 1.00 86.75 151 TRP A CA 1
ATOM 1239 C C . TRP A 1 151 ? 9.239 -6.650 -16.662 1.00 86.75 151 TRP A C 1
ATOM 1241 O O . TRP A 1 151 ? 9.816 -6.028 -15.766 1.00 86.75 151 TRP A O 1
ATOM 1251 N N . VAL A 1 152 ? 8.566 -7.774 -16.405 1.00 86.31 152 VAL A N 1
ATOM 1252 C CA . VAL A 1 152 ? 8.376 -8.298 -15.042 1.00 86.31 152 VAL A CA 1
ATOM 1253 C C . VAL A 1 152 ? 9.703 -8.581 -14.328 1.00 86.31 152 VAL A C 1
ATOM 1255 O O . VAL A 1 152 ? 9.820 -8.345 -13.127 1.00 86.31 152 VAL A O 1
ATOM 1258 N N . HIS A 1 153 ? 10.751 -8.981 -15.057 1.00 84.69 153 HIS A N 1
ATOM 1259 C CA . HIS A 1 153 ? 12.074 -9.257 -14.483 1.00 84.69 153 HIS A CA 1
ATOM 1260 C C . HIS A 1 153 ? 12.796 -8.012 -13.953 1.00 84.69 153 HIS A C 1
ATOM 1262 O O . HIS A 1 153 ? 13.751 -8.151 -13.189 1.00 84.69 153 HIS A O 1
ATOM 1268 N N . TYR A 1 154 ? 12.358 -6.802 -14.316 1.00 87.31 154 TYR A N 1
ATOM 1269 C CA . TYR A 1 154 ? 12.913 -5.565 -13.761 1.00 87.31 154 TYR A CA 1
ATOM 1270 C C . TYR A 1 154 ? 12.364 -5.250 -12.362 1.00 87.31 154 TYR A C 1
ATOM 1272 O O . TYR A 1 154 ? 13.038 -4.553 -11.603 1.00 87.31 154 TYR A O 1
ATOM 1280 N N . LEU A 1 155 ? 11.184 -5.762 -11.984 1.00 87.88 155 LEU A N 1
ATOM 1281 C CA . LEU A 1 155 ? 10.516 -5.419 -10.719 1.00 87.88 155 LEU A CA 1
ATOM 1282 C C . LEU A 1 155 ? 11.329 -5.775 -9.461 1.00 87.88 155 LEU A C 1
ATOM 1284 O O . LEU A 1 155 ? 11.426 -4.922 -8.572 1.00 87.88 155 LEU A O 1
ATOM 1288 N N . PRO A 1 156 ? 11.971 -6.956 -9.344 1.00 88.56 156 PRO A N 1
ATOM 1289 C CA . PRO A 1 156 ? 12.780 -7.266 -8.165 1.00 88.56 156 PRO A CA 1
ATOM 1290 C C . PRO A 1 156 ? 13.938 -6.284 -7.961 1.00 88.56 156 PRO A C 1
ATOM 1292 O O . PRO A 1 156 ? 14.152 -5.801 -6.851 1.00 88.56 156 PRO A O 1
ATOM 1295 N N . ILE A 1 157 ? 14.650 -5.936 -9.037 1.00 87.69 157 ILE A N 1
ATOM 1296 C CA . ILE A 1 157 ? 15.785 -5.002 -8.989 1.00 87.69 157 ILE A CA 1
ATOM 1297 C C . ILE A 1 157 ? 15.289 -3.588 -8.671 1.00 87.69 157 ILE A C 1
ATOM 1299 O O . ILE A 1 157 ? 15.814 -2.934 -7.770 1.00 87.69 157 ILE A O 1
ATOM 1303 N N . PHE A 1 158 ? 14.235 -3.154 -9.362 1.00 87.94 158 PHE A N 1
ATOM 1304 C CA . PHE A 1 158 ? 13.611 -1.848 -9.187 1.00 87.94 158 PHE A CA 1
ATOM 1305 C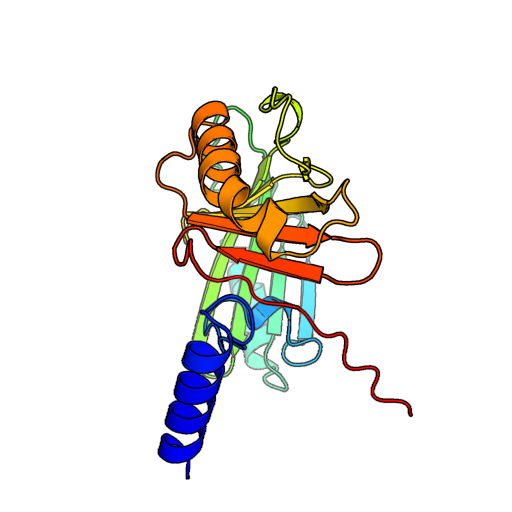 C . PHE A 1 158 ? 13.134 -1.628 -7.741 1.00 87.94 158 PHE A C 1
ATOM 1307 O O . PHE A 1 158 ? 13.491 -0.638 -7.100 1.00 87.94 158 PHE A O 1
ATOM 1314 N N . THR A 1 159 ? 12.390 -2.587 -7.180 1.00 89.56 159 THR A N 1
ATOM 1315 C CA . THR A 1 159 ? 11.903 -2.507 -5.793 1.00 89.56 159 THR A CA 1
ATOM 1316 C C . THR A 1 159 ? 13.033 -2.557 -4.767 1.00 89.56 159 THR A C 1
ATOM 1318 O O . THR A 1 159 ? 12.981 -1.847 -3.762 1.00 89.56 159 THR A O 1
ATOM 1321 N N . GLN A 1 160 ? 14.085 -3.342 -5.018 1.00 88.44 160 GLN A N 1
ATOM 1322 C CA . GLN A 1 160 ? 15.252 -3.398 -4.141 1.00 88.44 160 GLN A CA 1
ATOM 1323 C C . GLN A 1 160 ? 15.987 -2.055 -4.080 1.00 88.44 160 GLN A C 1
ATOM 1325 O O . GLN A 1 160 ? 16.330 -1.603 -2.990 1.00 88.44 160 GLN A O 1
ATOM 1330 N N . GLN A 1 161 ? 16.173 -1.384 -5.215 1.00 86.94 161 GLN A N 1
ATOM 1331 C CA . GLN A 1 161 ? 16.833 -0.077 -5.263 1.00 86.94 161 GLN A CA 1
ATOM 1332 C C . GLN A 1 161 ? 16.034 1.000 -4.532 1.00 86.94 161 GLN A C 1
ATOM 1334 O O . GLN A 1 161 ? 16.614 1.785 -3.786 1.00 86.94 161 GLN A O 1
ATOM 1339 N N . ILE A 1 162 ? 14.704 0.994 -4.665 1.00 87.62 162 ILE A N 1
ATOM 1340 C CA . ILE A 1 162 ? 13.827 1.890 -3.897 1.00 87.62 162 ILE A CA 1
ATOM 1341 C C . ILE A 1 162 ? 13.997 1.651 -2.398 1.00 87.62 162 ILE A C 1
ATOM 1343 O O . ILE A 1 162 ? 14.176 2.602 -1.638 1.00 87.62 162 ILE A O 1
ATOM 1347 N N . LYS A 1 163 ? 13.996 0.389 -1.957 1.00 87.25 163 LYS A N 1
ATOM 1348 C CA . LY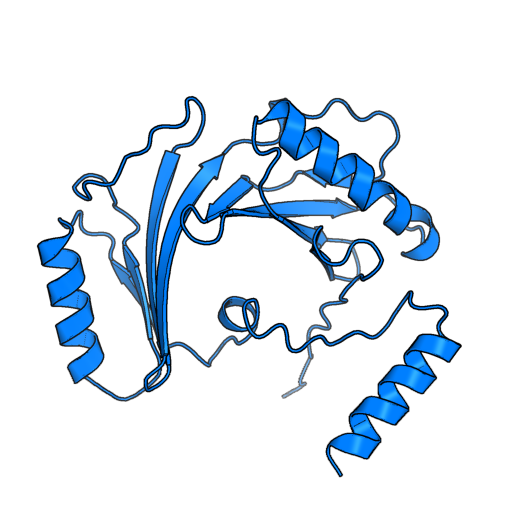S A 1 163 ? 14.218 0.064 -0.544 1.00 87.25 163 LYS A CA 1
ATOM 1349 C C . LYS A 1 163 ? 15.594 0.503 -0.055 1.00 87.25 163 LYS A C 1
ATOM 1351 O O . LYS A 1 163 ? 15.701 1.012 1.052 1.00 87.25 163 LYS A O 1
ATOM 1356 N N . GLU A 1 164 ? 16.646 0.301 -0.839 1.00 86.75 164 GLU A N 1
ATOM 1357 C CA . GLU A 1 164 ? 18.008 0.677 -0.451 1.00 86.75 164 GLU A CA 1
ATOM 1358 C C . GLU A 1 164 ? 18.192 2.188 -0.359 1.00 86.75 164 GLU A C 1
ATOM 1360 O O . GLU A 1 164 ? 18.780 2.667 0.610 1.00 86.75 164 GLU A O 1
ATOM 1365 N N . ALA A 1 165 ? 17.653 2.928 -1.325 1.00 82.12 165 ALA A N 1
ATOM 1366 C CA . ALA A 1 165 ? 17.769 4.377 -1.376 1.00 82.12 165 ALA A CA 1
ATOM 1367 C C . ALA A 1 165 ? 16.965 5.088 -0.270 1.00 82.12 165 ALA A C 1
ATOM 1369 O O . ALA A 1 165 ? 17.308 6.211 0.089 1.00 82.12 165 ALA A O 1
ATOM 1370 N N . ASN A 1 166 ? 15.952 4.424 0.301 1.00 79.12 166 ASN A N 1
ATOM 1371 C CA . ASN A 1 166 ? 15.109 4.953 1.382 1.00 79.12 166 ASN A CA 1
ATOM 1372 C C . ASN A 1 166 ? 15.269 4.188 2.720 1.00 79.12 166 ASN A C 1
ATOM 1374 O O . ASN A 1 166 ? 14.425 4.287 3.603 1.00 79.12 166 ASN A O 1
ATOM 1378 N N . ASP A 1 167 ? 16.326 3.382 2.877 1.00 83.12 167 ASP A N 1
ATOM 1379 C CA . ASP A 1 167 ? 16.622 2.602 4.097 1.00 83.12 167 ASP A CA 1
ATOM 1380 C C . ASP A 1 167 ? 15.479 1.674 4.593 1.00 83.12 167 ASP A C 1
ATOM 1382 O O . ASP A 1 167 ? 15.286 1.420 5.785 1.00 83.12 167 ASP A O 1
ATOM 1386 N N . PHE A 1 168 ? 14.726 1.091 3.657 1.00 84.62 168 PHE A N 1
ATOM 1387 C CA . PHE A 1 168 ? 13.653 0.114 3.897 1.00 84.62 168 PHE A CA 1
ATOM 1388 C C . PHE A 1 168 ? 14.065 -1.324 3.560 1.00 84.62 168 PHE A C 1
ATOM 1390 O O . PHE A 1 168 ? 13.248 -2.126 3.116 1.00 84.62 168 PHE A O 1
ATOM 1397 N N . LYS A 1 169 ? 15.338 -1.686 3.757 1.00 81.00 169 LYS A N 1
ATOM 1398 C CA . LYS A 1 169 ? 15.920 -2.960 3.275 1.00 81.00 169 LYS A CA 1
ATOM 1399 C C . LYS A 1 169 ? 15.148 -4.218 3.697 1.00 81.00 169 LYS A C 1
ATOM 1401 O O . LYS A 1 169 ? 15.113 -5.183 2.938 1.00 81.00 169 LYS A O 1
ATOM 1406 N N . SER A 1 170 ? 14.540 -4.210 4.884 1.00 83.25 170 SER A N 1
ATOM 1407 C CA . SER A 1 170 ? 13.767 -5.337 5.424 1.00 83.25 170 SER A CA 1
ATOM 1408 C C . SER A 1 170 ? 12.273 -5.300 5.098 1.00 83.25 170 SER A C 1
ATOM 1410 O O . SER A 1 170 ? 11.569 -6.235 5.472 1.00 83.25 170 SER A O 1
ATOM 1412 N N . ALA A 1 171 ? 11.768 -4.230 4.479 1.00 84.00 171 ALA A N 1
ATOM 1413 C CA . ALA A 1 171 ? 10.353 -4.112 4.156 1.00 84.00 171 ALA A CA 1
ATOM 1414 C C . ALA A 1 171 ? 9.979 -5.039 2.993 1.00 84.00 171 ALA A C 1
ATOM 1416 O O . ALA A 1 171 ? 10.716 -5.157 2.005 1.00 84.00 171 ALA A O 1
ATOM 1417 N N . GLU A 1 172 ? 8.808 -5.665 3.096 1.00 87.62 172 GLU A N 1
ATOM 1418 C CA . GLU A 1 172 ? 8.116 -6.157 1.908 1.00 87.62 172 GLU A CA 1
ATOM 1419 C C . GLU A 1 172 ? 7.742 -4.953 1.041 1.00 87.62 172 GLU A C 1
ATOM 1421 O O . GLU A 1 172 ? 7.494 -3.861 1.550 1.00 87.62 172 GLU A O 1
ATOM 1426 N N . THR A 1 173 ? 7.713 -5.129 -0.274 1.00 87.88 173 THR A N 1
ATOM 1427 C CA . THR A 1 173 ? 7.218 -4.112 -1.194 1.00 87.88 173 THR A CA 1
ATOM 1428 C C . THR A 1 173 ? 6.038 -4.639 -1.979 1.00 87.88 173 THR A C 1
ATOM 1430 O O . THR A 1 173 ? 6.147 -5.695 -2.597 1.00 87.88 173 THR A O 1
ATOM 1433 N N . VAL A 1 174 ? 4.952 -3.874 -1.997 1.00 88.81 174 VAL A N 1
ATOM 1434 C CA . VAL A 1 174 ? 3.813 -4.081 -2.887 1.00 88.81 174 VAL A CA 1
ATOM 1435 C C . VAL A 1 174 ? 3.766 -2.917 -3.869 1.00 88.81 174 VAL A C 1
ATOM 1437 O O . VAL A 1 174 ? 3.696 -1.759 -3.469 1.00 88.81 174 VAL A O 1
ATOM 1440 N N . VAL A 1 175 ? 3.834 -3.215 -5.162 1.00 88.62 175 VAL A N 1
ATOM 1441 C CA . VAL A 1 175 ? 3.832 -2.202 -6.221 1.00 88.62 175 VAL A CA 1
ATOM 1442 C C . VAL A 1 175 ? 2.575 -2.347 -7.047 1.00 88.62 175 VAL A C 1
ATOM 1444 O O . VAL A 1 175 ? 2.311 -3.421 -7.589 1.00 88.62 175 VAL A O 1
ATOM 1447 N N . HIS A 1 176 ? 1.834 -1.255 -7.168 1.00 88.62 176 HIS A N 1
ATOM 1448 C CA . HIS A 1 176 ? 0.724 -1.141 -8.098 1.00 88.62 176 HIS A CA 1
ATOM 1449 C C . HIS A 1 176 ? 1.260 -0.590 -9.410 1.00 88.62 176 HIS A C 1
ATOM 1451 O O . HIS A 1 176 ? 1.923 0.443 -9.438 1.00 88.62 176 HIS A O 1
ATOM 1457 N N . ILE A 1 177 ? 1.013 -1.295 -10.501 1.00 88.50 177 ILE A N 1
ATOM 1458 C CA . ILE A 1 177 ? 1.573 -0.984 -11.809 1.00 88.50 177 ILE A CA 1
ATOM 1459 C C . ILE A 1 177 ? 0.409 -0.603 -12.708 1.00 88.50 177 ILE A C 1
ATOM 1461 O O . ILE A 1 177 ? -0.398 -1.452 -13.083 1.00 88.50 177 ILE A O 1
ATOM 1465 N N . LEU A 1 178 ? 0.331 0.680 -13.041 1.00 88.12 178 LEU A N 1
ATOM 1466 C CA . LEU A 1 178 ? -0.673 1.233 -13.937 1.00 88.12 178 LEU A CA 1
ATOM 1467 C C . LEU A 1 178 ? -0.121 1.248 -15.363 1.00 88.12 178 LEU A C 1
ATOM 1469 O O . LEU A 1 178 ? 0.885 1.912 -15.636 1.00 88.12 178 LEU A O 1
ATOM 1473 N N . SER A 1 179 ? -0.788 0.542 -16.270 1.00 84.25 179 SER A N 1
ATOM 1474 C CA . SER A 1 179 ? -0.607 0.700 -17.716 1.00 84.25 179 SER A CA 1
ATOM 1475 C C . SER A 1 179 ? -1.810 1.429 -18.322 1.00 84.25 179 SER A C 1
ATOM 1477 O O . SER A 1 179 ? -2.775 1.734 -17.625 1.00 84.25 179 SER A O 1
ATOM 1479 N N . ASP A 1 180 ? -1.769 1.709 -19.624 1.00 80.06 180 ASP A N 1
ATOM 1480 C CA . ASP A 1 180 ? -2.888 2.360 -20.320 1.00 80.06 180 ASP A CA 1
ATOM 1481 C C . ASP A 1 180 ? -4.149 1.478 -20.400 1.00 80.06 180 ASP A C 1
ATOM 1483 O O . ASP A 1 180 ? -5.246 1.985 -20.634 1.00 80.06 180 ASP A O 1
ATOM 1487 N N . THR A 1 181 ? -3.998 0.160 -20.244 1.00 73.44 181 THR A N 1
ATOM 1488 C CA . THR A 1 181 ? -5.055 -0.829 -20.516 1.00 73.44 181 THR A CA 1
ATOM 1489 C C . THR A 1 181 ? -5.338 -1.787 -19.368 1.00 73.44 181 THR A C 1
ATOM 1491 O O . THR A 1 181 ? -6.423 -2.355 -19.303 1.00 73.44 181 THR A O 1
ATOM 1494 N N . GLU A 1 182 ? -4.363 -2.005 -18.494 1.00 77.12 182 GLU A N 1
ATOM 1495 C CA . GLU A 1 182 ? -4.402 -3.001 -17.425 1.00 77.12 182 GLU A CA 1
ATOM 1496 C C . GLU A 1 182 ? -3.728 -2.463 -16.161 1.00 77.12 182 GLU A C 1
ATOM 1498 O O . GLU A 1 182 ? -2.801 -1.647 -16.219 1.00 77.12 182 GLU A O 1
ATOM 1503 N N . GLU A 1 183 ? -4.155 -2.974 -15.014 1.00 78.81 183 GLU A N 1
ATOM 1504 C CA . GLU A 1 183 ? -3.505 -2.724 -13.735 1.00 78.81 183 GLU A CA 1
ATOM 1505 C C . GLU A 1 183 ? -2.937 -4.028 -13.181 1.00 78.81 183 GLU A C 1
ATOM 1507 O O . GLU A 1 183 ? -3.560 -5.092 -13.272 1.00 78.81 183 GLU A O 1
ATOM 1512 N N . PHE A 1 184 ? -1.753 -3.952 -12.577 1.00 82.25 184 PHE A N 1
ATOM 1513 C CA . PHE A 1 184 ? -1.098 -5.101 -11.965 1.00 82.25 184 PHE A CA 1
ATOM 1514 C C . PHE A 1 184 ? -0.654 -4.812 -10.537 1.00 82.25 184 PHE A C 1
ATOM 1516 O O . PHE A 1 184 ? -0.402 -3.671 -10.157 1.00 82.25 184 PHE A O 1
ATOM 1523 N N . ILE A 1 185 ? -0.492 -5.877 -9.759 1.00 84.75 185 ILE A N 1
ATOM 1524 C CA . ILE A 1 185 ? 0.101 -5.858 -8.428 1.00 84.75 185 ILE A CA 1
ATOM 1525 C C . ILE A 1 185 ? 1.289 -6.811 -8.420 1.00 84.75 185 ILE A C 1
ATOM 1527 O O . ILE A 1 185 ? 1.163 -7.989 -8.770 1.00 84.75 185 ILE A O 1
ATOM 1531 N N . TYR A 1 186 ? 2.423 -6.302 -7.958 1.00 86.31 186 TYR A N 1
ATOM 1532 C CA . TYR A 1 186 ? 3.625 -7.066 -7.658 1.00 86.31 186 TYR A CA 1
ATOM 1533 C C . TYR A 1 186 ? 3.888 -7.060 -6.150 1.00 86.31 186 TYR A C 1
ATOM 1535 O O . TYR A 1 186 ? 3.731 -6.022 -5.513 1.00 86.31 186 TYR A O 1
ATOM 1543 N N . SER A 1 187 ? 4.319 -8.190 -5.582 1.00 85.94 187 SER A N 1
ATOM 1544 C CA . SER A 1 187 ? 4.817 -8.272 -4.200 1.00 85.94 187 SER A CA 1
ATOM 1545 C C . SER A 1 187 ? 6.223 -8.861 -4.188 1.00 85.94 187 SER A C 1
ATOM 1547 O O . SER A 1 187 ? 6.472 -9.912 -4.774 1.00 85.94 187 SER A O 1
ATOM 1549 N N . SER A 1 188 ? 7.140 -8.232 -3.451 1.00 84.56 188 SER A N 1
ATOM 1550 C CA . SER A 1 188 ? 8.511 -8.729 -3.304 1.00 84.56 188 SER A CA 1
ATOM 1551 C C . SER A 1 188 ? 8.606 -10.075 -2.579 1.00 84.56 188 SER A C 1
ATOM 1553 O O . SER A 1 188 ? 9.637 -10.734 -2.676 1.00 84.56 188 SER A O 1
ATOM 1555 N N . ASN A 1 189 ? 7.567 -10.483 -1.841 1.00 79.88 189 ASN A N 1
ATOM 1556 C CA . ASN A 1 189 ? 7.505 -11.810 -1.220 1.00 79.88 189 ASN A CA 1
ATOM 1557 C C . ASN A 1 189 ? 7.197 -12.917 -2.236 1.00 79.88 189 ASN A C 1
ATOM 1559 O O . ASN A 1 189 ? 7.471 -14.088 -1.976 1.00 79.88 189 ASN A O 1
ATOM 1563 N N . TYR A 1 190 ? 6.663 -12.543 -3.398 1.00 79.81 190 TYR A N 1
ATOM 1564 C CA . TYR A 1 190 ? 6.342 -13.439 -4.500 1.00 79.81 190 TYR A CA 1
ATOM 1565 C C . TYR A 1 190 ? 6.947 -12.876 -5.796 1.00 79.81 190 TYR A C 1
ATOM 1567 O O . TYR A 1 190 ? 6.205 -12.463 -6.685 1.00 79.81 190 TYR A O 1
ATOM 1575 N N . PRO A 1 191 ? 8.290 -12.836 -5.915 1.00 71.69 191 PRO A N 1
ATOM 1576 C CA . PRO A 1 191 ? 8.979 -12.108 -6.985 1.00 71.69 191 PRO A CA 1
ATOM 1577 C C . PRO A 1 191 ? 8.670 -12.636 -8.394 1.00 71.69 191 PRO A C 1
ATOM 1579 O O . PRO A 1 191 ? 8.803 -11.899 -9.365 1.00 71.69 191 PRO A O 1
ATOM 1582 N N . ASP A 1 192 ? 8.221 -13.888 -8.495 1.00 67.75 192 ASP A N 1
ATOM 1583 C CA . ASP A 1 192 ? 7.844 -14.540 -9.753 1.00 67.75 192 ASP A CA 1
ATOM 1584 C C . ASP A 1 192 ? 6.337 -14.435 -10.059 1.00 67.75 192 ASP A C 1
ATOM 1586 O O . ASP A 1 192 ? 5.849 -15.068 -10.994 1.00 67.75 192 ASP A O 1
ATOM 1590 N N . ALA A 1 193 ? 5.572 -13.689 -9.254 1.00 67.62 193 ALA A N 1
ATOM 1591 C CA . ALA A 1 193 ? 4.127 -13.568 -9.393 1.00 67.62 193 ALA A CA 1
ATOM 1592 C C . ALA A 1 193 ? 3.708 -12.128 -9.702 1.00 67.62 193 ALA A C 1
ATOM 1594 O O . ALA A 1 193 ? 4.011 -11.188 -8.967 1.00 67.62 193 ALA A O 1
ATOM 1595 N N . LEU A 1 194 ? 2.913 -11.989 -10.760 1.00 74.19 194 LEU A N 1
ATOM 1596 C CA . LEU A 1 194 ? 2.220 -10.760 -11.113 1.00 74.19 194 LEU A CA 1
ATOM 1597 C C . LEU A 1 194 ? 0.710 -11.012 -11.056 1.00 74.19 194 LEU A C 1
ATOM 1599 O O . LEU A 1 194 ? 0.203 -11.983 -11.625 1.00 74.19 194 LEU A O 1
ATOM 1603 N N . THR A 1 195 ? -0.017 -10.161 -10.336 1.00 73.56 195 THR A N 1
ATOM 1604 C CA . THR A 1 195 ? -1.478 -10.256 -10.219 1.00 73.56 195 THR A CA 1
ATOM 1605 C C . THR A 1 195 ? -2.122 -9.177 -11.073 1.00 73.56 195 THR A C 1
ATOM 1607 O O . THR A 1 195 ? -1.960 -8.002 -10.775 1.00 73.56 195 THR A O 1
ATOM 1610 N N . THR A 1 196 ? -2.869 -9.551 -12.109 1.00 71.62 196 THR A N 1
ATOM 1611 C CA . THR A 1 196 ? -3.678 -8.602 -12.888 1.00 71.62 196 THR A CA 1
ATOM 1612 C C . THR A 1 196 ? -4.952 -8.248 -12.123 1.00 71.62 196 THR A C 1
ATOM 1614 O O . THR A 1 196 ? -5.671 -9.140 -11.662 1.00 71.62 196 THR A O 1
ATOM 1617 N N . ILE A 1 197 ? -5.256 -6.959 -12.015 1.00 63.66 197 ILE A N 1
ATOM 1618 C CA . ILE A 1 197 ? -6.539 -6.466 -11.522 1.00 63.66 197 ILE A CA 1
ATOM 1619 C C . ILE A 1 197 ? -7.460 -6.354 -12.732 1.00 63.66 197 ILE A C 1
ATOM 1621 O O . ILE A 1 197 ? -7.266 -5.526 -13.615 1.00 63.66 197 ILE A O 1
ATOM 1625 N N . VAL A 1 198 ? -8.465 -7.221 -12.786 1.00 56.22 198 VAL A N 1
ATOM 1626 C CA . VAL A 1 198 ? -9.522 -7.114 -13.790 1.00 56.22 198 VAL A CA 1
ATOM 1627 C C . VAL A 1 198 ? -10.625 -6.267 -13.172 1.00 56.22 198 VAL A C 1
ATOM 1629 O O . VAL A 1 198 ? -11.311 -6.737 -12.259 1.00 56.22 198 VAL A O 1
ATOM 1632 N N . GLU A 1 199 ? -10.810 -5.033 -13.647 1.00 43.16 199 GLU A N 1
ATOM 1633 C CA . GLU A 1 199 ? -12.057 -4.318 -13.385 1.00 43.16 199 GLU A CA 1
ATOM 1634 C C . GLU A 1 199 ? -13.190 -5.160 -13.973 1.00 43.16 199 GLU A C 1
ATOM 1636 O O . GLU A 1 199 ? -13.378 -5.254 -15.187 1.00 43.16 199 GLU A O 1
ATOM 1641 N N . ASN A 1 200 ? -13.954 -5.826 -13.108 1.00 34.56 200 ASN A N 1
ATOM 1642 C CA . ASN A 1 200 ? -15.204 -6.419 -13.538 1.00 34.56 200 ASN A CA 1
ATOM 1643 C C . ASN A 1 200 ? -16.148 -5.266 -13.885 1.00 34.56 200 ASN A C 1
ATOM 1645 O O . ASN A 1 200 ? -16.871 -4.763 -13.025 1.00 34.56 200 ASN A O 1
ATOM 1649 N N . HIS A 1 201 ? -16.196 -4.884 -15.159 1.00 28.45 201 HIS A N 1
ATOM 1650 C CA . HIS A 1 201 ? -17.375 -4.255 -15.732 1.00 28.45 201 HIS A CA 1
ATOM 1651 C C . HIS A 1 201 ? -18.530 -5.267 -15.673 1.00 28.45 201 HIS A C 1
ATOM 1653 O O . HIS A 1 201 ? -18.898 -5.892 -16.667 1.00 28.45 201 HIS A O 1
ATOM 1659 N N . PHE A 1 202 ? -19.125 -5.439 -14.490 1.00 29.34 202 PHE A N 1
ATOM 1660 C CA . PHE A 1 202 ? -20.504 -5.892 -14.405 1.00 29.34 202 PHE A CA 1
ATOM 1661 C C . PHE A 1 202 ? -21.356 -4.767 -14.986 1.00 29.34 202 PHE A C 1
ATOM 1663 O O . PHE A 1 202 ? -21.726 -3.804 -14.316 1.00 29.34 202 PHE A O 1
ATOM 1670 N N . VAL A 1 203 ? -21.587 -4.875 -16.292 1.00 30.45 203 VAL A N 1
ATOM 1671 C CA . VAL A 1 203 ? -22.639 -4.154 -16.996 1.00 30.45 203 VAL A CA 1
ATOM 1672 C C . VAL A 1 203 ? -23.949 -4.414 -16.248 1.00 30.45 203 VAL A C 1
ATOM 1674 O O . VAL A 1 203 ? -24.261 -5.558 -15.916 1.00 30.45 203 VAL A O 1
ATOM 1677 N N . LYS A 1 204 ? -24.626 -3.305 -15.938 1.00 29.91 204 LYS A N 1
ATOM 1678 C CA . LYS A 1 204 ? -25.918 -3.188 -15.251 1.00 29.91 204 LYS A CA 1
ATOM 1679 C C . LYS A 1 204 ? -26.987 -4.157 -15.745 1.00 29.91 204 LYS A C 1
ATOM 1681 O O . LYS A 1 204 ? -27.046 -4.385 -16.974 1.00 29.91 204 LYS A O 1
#

Mean predicted aligned error: 12.26 Å